Protein AF-A0A947X395-F1 (afdb_monomer_lite)

Secondary structure (DSSP, 8-state):
-PPP------------------------------------PPPP--------------------------EEE---SS--SS-TTSPPPTT-EEE-TTS-EEEGGGGGS-EESTTSS-HHHHHHHHHHHTSTTGGGSPPGGG-EEEEE-SSEEEEEEE-TTS--EEEEEEEEETTEEEEEEEEEES--EEEEPPPTT-EEEEEEE-TTS---TT-SEEEEEEEE-S--TT---GGGBPPPEEEE-SSEEEEEEEEPPPSSS----S----EEEEEE-SS--TTPEEEETTEEEEEGGGG--

Structure (mmCIF, N/CA/C/O backbone):
data_AF-A0A947X395-F1
#
_entry.id   AF-A0A947X395-F1
#
loop_
_atom_site.group_PDB
_atom_site.id
_atom_site.type_symbol
_atom_site.label_atom_id
_atom_site.label_alt_id
_atom_site.label_comp_id
_atom_site.label_asym_id
_atom_site.label_entity_id
_atom_site.label_seq_id
_atom_site.pdbx_PDB_ins_code
_atom_site.Cartn_x
_atom_site.Cartn_y
_atom_site.Cartn_z
_atom_site.occupancy
_atom_site.B_iso_or_equiv
_atom_site.auth_seq_id
_atom_site.auth_comp_id
_atom_site.auth_asym_id
_atom_site.auth_atom_id
_atom_site.pdbx_PDB_model_num
ATOM 1 N N . MET A 1 1 ? -33.069 4.540 11.898 1.00 32.72 1 MET A N 1
ATOM 2 C CA . MET A 1 1 ? -32.781 3.483 12.894 1.00 32.72 1 MET A CA 1
ATOM 3 C C . MET A 1 1 ? -31.476 2.812 12.475 1.00 32.72 1 MET A C 1
ATOM 5 O O . MET A 1 1 ? -31.494 2.037 11.531 1.00 32.72 1 MET A O 1
ATOM 9 N N . LYS A 1 2 ? -30.339 3.211 13.068 1.00 31.03 2 LYS A N 1
ATOM 10 C CA . LYS A 1 2 ? -29.001 2.680 12.745 1.00 31.03 2 LYS A CA 1
ATOM 11 C C . LYS A 1 2 ? -28.873 1.274 13.351 1.00 31.03 2 LYS A C 1
ATOM 13 O O . LYS A 1 2 ? -29.020 1.134 14.564 1.00 31.03 2 LYS A O 1
ATOM 18 N N . ARG A 1 3 ? -28.656 0.244 12.528 1.00 27.94 3 ARG A N 1
ATOM 19 C CA . ARG A 1 3 ? -28.312 -1.103 13.008 1.00 27.94 3 ARG A CA 1
ATOM 20 C C . ARG A 1 3 ? -26.840 -1.081 13.422 1.00 27.94 3 ARG A C 1
ATOM 22 O O . ARG A 1 3 ? -25.987 -0.791 12.595 1.00 27.94 3 ARG A O 1
ATOM 29 N N . ARG A 1 4 ? -26.569 -1.320 14.706 1.00 31.45 4 ARG A N 1
ATOM 30 C CA . ARG A 1 4 ? -25.224 -1.587 15.226 1.00 31.45 4 ARG A CA 1
ATOM 31 C C . ARG A 1 4 ? -24.973 -3.082 15.064 1.00 31.45 4 ARG A C 1
ATOM 33 O O . ARG A 1 4 ? -25.780 -3.872 15.548 1.00 31.45 4 ARG A O 1
ATOM 40 N N . VAL A 1 5 ? -23.903 -3.456 14.375 1.00 36.28 5 VAL A N 1
ATOM 41 C CA . VAL A 1 5 ? -23.400 -4.831 14.397 1.00 36.28 5 VAL A CA 1
ATOM 42 C C . VAL A 1 5 ? -22.538 -4.943 15.652 1.00 36.28 5 VAL A C 1
ATOM 44 O O . VAL A 1 5 ? -21.557 -4.223 15.793 1.00 36.28 5 VAL A O 1
ATOM 47 N N . VAL A 1 6 ? -22.967 -5.773 16.601 1.00 31.83 6 VAL A N 1
ATOM 48 C CA . VAL A 1 6 ? -22.196 -6.150 17.793 1.00 31.83 6 VAL A CA 1
ATOM 49 C C . VAL A 1 6 ? -21.903 -7.635 17.628 1.00 31.83 6 VAL A C 1
ATOM 51 O O . VAL A 1 6 ? -22.840 -8.432 17.571 1.00 31.83 6 VAL A O 1
ATOM 54 N N . ILE A 1 7 ? -20.632 -8.001 17.478 1.00 36.59 7 ILE A N 1
ATOM 55 C CA . ILE A 1 7 ? -20.211 -9.395 17.302 1.00 36.59 7 ILE A CA 1
ATOM 56 C C . ILE A 1 7 ? -19.815 -9.939 18.676 1.00 36.59 7 ILE A C 1
ATOM 58 O O . ILE A 1 7 ? -18.810 -9.524 19.237 1.00 36.59 7 ILE A O 1
ATOM 62 N N . VAL A 1 8 ? -20.610 -10.869 19.213 1.00 28.97 8 VAL A N 1
ATOM 63 C CA . VAL A 1 8 ? -20.306 -11.633 20.435 1.00 28.97 8 VAL A CA 1
ATOM 64 C C . VAL A 1 8 ? -20.073 -13.088 20.034 1.00 28.97 8 VAL A C 1
ATOM 66 O O . VAL A 1 8 ? -20.974 -13.735 19.498 1.00 28.97 8 VAL A O 1
ATOM 69 N N . ALA A 1 9 ? -18.871 -13.609 20.283 1.00 27.92 9 ALA A N 1
ATOM 70 C CA . ALA A 1 9 ? -18.511 -14.987 19.964 1.00 27.92 9 ALA A CA 1
ATOM 71 C C . ALA A 1 9 ? -19.075 -15.965 21.012 1.00 27.92 9 ALA A C 1
ATOM 73 O O . ALA A 1 9 ? -18.687 -15.941 22.179 1.00 27.92 9 ALA A O 1
ATOM 74 N N . VAL A 1 10 ? -19.972 -16.860 20.591 1.00 31.14 10 VAL A N 1
ATOM 75 C CA . VAL A 1 10 ? -20.410 -18.029 21.370 1.00 31.14 10 VAL A CA 1
ATOM 76 C C . VAL A 1 10 ? -20.213 -19.267 20.504 1.00 31.14 10 VAL A C 1
ATOM 78 O O . VAL A 1 10 ? -20.780 -19.371 19.419 1.00 31.14 10 VAL A O 1
ATOM 81 N N . GLY A 1 11 ? -19.382 -20.195 20.978 1.00 28.08 11 GLY A N 1
ATOM 82 C CA . GLY A 1 11 ? -19.062 -21.429 20.268 1.00 28.08 11 GLY A CA 1
ATOM 83 C C . GLY A 1 11 ? -20.213 -22.436 20.286 1.00 28.08 11 GLY A C 1
ATOM 84 O O . GLY A 1 11 ? -20.731 -22.777 21.349 1.00 28.08 11 GLY A O 1
ATOM 85 N N . LEU A 1 12 ? -20.565 -22.962 19.111 1.00 26.84 12 LEU A N 1
ATOM 86 C CA . LEU A 1 12 ? -21.324 -24.203 18.972 1.00 26.84 12 LEU A CA 1
ATOM 87 C C . LEU A 1 12 ? -20.916 -24.928 17.682 1.00 26.84 12 LEU A C 1
ATOM 89 O O . LEU A 1 12 ? -20.854 -24.331 16.610 1.00 26.84 12 LEU A O 1
ATOM 93 N N . THR A 1 13 ? -20.602 -26.216 17.809 1.00 28.80 13 THR A N 1
ATOM 94 C CA . THR A 1 13 ? -20.068 -27.072 16.741 1.00 28.80 13 THR A CA 1
ATOM 95 C C . THR A 1 13 ? -21.175 -27.719 15.895 1.00 28.80 13 THR A C 1
ATOM 97 O O . THR A 1 13 ? -22.273 -27.989 16.379 1.00 28.80 13 THR A O 1
ATOM 100 N N . LEU A 1 14 ? -20.827 -27.960 14.626 1.00 30.45 14 LEU A N 1
ATOM 101 C CA . LEU A 1 14 ? -21.626 -28.391 13.474 1.00 30.45 14 LEU A CA 1
ATOM 102 C C . LEU A 1 14 ? -22.466 -29.673 13.625 1.00 30.45 14 LEU A C 1
ATOM 104 O O . LEU A 1 14 ? -22.023 -30.658 14.210 1.00 30.45 14 LEU A O 1
ATOM 108 N N . VAL A 1 15 ? -23.553 -29.728 12.838 1.00 28.59 15 VAL A N 1
ATOM 109 C CA . VAL A 1 15 ? -23.925 -30.929 12.065 1.00 28.59 15 VAL A CA 1
ATOM 110 C C . VAL A 1 15 ? -24.202 -30.527 10.612 1.00 28.59 15 VAL A C 1
ATOM 112 O O . VAL A 1 15 ? -25.022 -29.652 10.344 1.00 28.59 15 VAL A O 1
ATOM 115 N N . ALA A 1 16 ? -23.492 -31.174 9.686 1.00 34.56 16 ALA A N 1
ATOM 116 C CA . ALA A 1 16 ? -23.653 -31.051 8.243 1.00 34.56 16 ALA A CA 1
ATOM 117 C C . ALA A 1 16 ? -24.922 -31.772 7.752 1.00 34.56 16 ALA A C 1
ATOM 119 O O . ALA A 1 16 ? -25.213 -32.889 8.178 1.00 34.56 16 ALA A O 1
ATOM 120 N N . GLY A 1 17 ? -25.636 -31.156 6.809 1.00 27.86 17 GLY A N 1
ATOM 121 C CA . GLY A 1 17 ? -26.731 -31.766 6.060 1.00 27.86 17 GLY A CA 1
ATOM 122 C C . GLY A 1 17 ? -26.601 -31.393 4.589 1.00 27.86 17 GLY A C 1
ATOM 123 O O . GLY A 1 17 ? -26.609 -30.216 4.243 1.00 27.86 17 GLY A O 1
ATOM 124 N N . ALA A 1 18 ? -26.414 -32.403 3.745 1.00 33.84 18 ALA A N 1
ATOM 125 C CA . ALA A 1 18 ? -26.213 -32.264 2.314 1.00 33.84 18 ALA A CA 1
ATOM 126 C C . ALA A 1 18 ? -27.534 -32.295 1.523 1.00 33.84 18 ALA A C 1
ATOM 128 O O . ALA A 1 18 ? -28.487 -32.963 1.918 1.00 33.84 18 ALA A O 1
ATOM 129 N N . CYS A 1 19 ? -27.452 -31.666 0.344 1.00 32.06 19 CYS A N 1
ATOM 130 C CA . CYS A 1 19 ? -28.166 -31.926 -0.913 1.00 32.06 19 CYS A CA 1
ATOM 131 C C . CYS A 1 19 ? -29.611 -31.423 -1.111 1.00 32.06 19 CYS A C 1
ATOM 133 O O . CYS A 1 19 ? -30.544 -31.887 -0.468 1.00 32.06 19 CYS A O 1
ATOM 135 N N . GLY A 1 20 ? -29.779 -30.663 -2.204 1.00 35.06 20 GLY A N 1
ATOM 136 C CA . GLY A 1 20 ? -30.776 -30.987 -3.233 1.00 35.06 20 GLY A CA 1
ATOM 137 C C . GLY A 1 20 ? -31.982 -30.054 -3.362 1.00 35.06 20 GLY A C 1
ATOM 138 O O . GLY A 1 20 ? -32.726 -29.846 -2.411 1.00 35.06 20 GLY A O 1
ATOM 139 N N . GLU A 1 21 ? -32.173 -29.552 -4.585 1.00 41.06 21 GLU A N 1
ATOM 140 C CA . GLU A 1 21 ? -33.354 -28.861 -5.131 1.00 41.06 21 GLU A CA 1
ATOM 141 C C . GLU A 1 21 ? -34.713 -29.529 -4.819 1.00 41.06 21 GLU A C 1
ATOM 143 O O . GLU A 1 21 ? -34.799 -30.749 -4.659 1.00 41.06 21 GLU A O 1
ATOM 148 N N . PRO A 1 22 ? -35.811 -28.751 -4.885 1.00 47.34 22 PRO A N 1
ATOM 149 C CA . PRO A 1 22 ? -37.064 -29.239 -5.474 1.00 47.34 22 PRO A CA 1
ATOM 150 C C . PRO A 1 22 ? -37.619 -28.224 -6.513 1.00 47.34 22 PRO A C 1
ATOM 152 O O . PRO A 1 22 ? -37.279 -27.047 -6.477 1.00 47.34 22 PRO A O 1
ATOM 155 N N . ALA A 1 23 ? -38.485 -28.572 -7.468 1.00 37.81 23 ALA A N 1
ATOM 156 C CA . ALA A 1 23 ? -39.611 -29.489 -7.362 1.00 37.81 23 ALA A CA 1
ATOM 157 C C . ALA A 1 23 ? -40.167 -29.917 -8.736 1.00 37.81 23 ALA A C 1
ATOM 159 O O . ALA A 1 23 ? -40.166 -29.129 -9.675 1.00 37.81 23 ALA A O 1
ATOM 160 N N . ASP A 1 24 ? -40.763 -31.113 -8.772 1.00 33.78 24 ASP A N 1
ATOM 161 C CA . ASP A 1 24 ? -42.146 -31.314 -9.229 1.00 33.78 24 ASP A CA 1
ATOM 162 C C . ASP A 1 24 ? -42.670 -32.679 -8.742 1.00 33.78 24 ASP A C 1
ATOM 164 O O . ASP A 1 24 ? -41.969 -33.686 -8.833 1.00 33.78 24 ASP A O 1
ATOM 168 N N . GLY A 1 25 ? -43.921 -32.733 -8.262 1.00 33.50 25 GLY A N 1
ATOM 169 C CA . GLY A 1 25 ? -44.687 -33.990 -8.223 1.00 33.50 25 GLY A CA 1
ATOM 170 C C . GLY A 1 25 ? -45.410 -34.344 -6.920 1.00 33.50 25 GLY A C 1
ATOM 171 O O . GLY A 1 25 ? -44.811 -34.747 -5.932 1.00 33.50 25 GLY A O 1
ATOM 172 N N . ALA A 1 26 ? -46.737 -34.255 -6.987 1.00 42.59 26 ALA A N 1
ATOM 173 C CA . ALA A 1 26 ? -47.765 -34.594 -6.004 1.00 42.59 26 ALA A CA 1
ATOM 174 C C . ALA A 1 26 ? -47.689 -35.984 -5.327 1.00 42.59 26 ALA A C 1
ATOM 176 O O . ALA A 1 26 ? -47.281 -36.969 -5.936 1.00 42.59 26 ALA A O 1
ATOM 177 N N . GLY A 1 27 ? -48.286 -36.092 -4.128 1.00 35.31 27 GLY A N 1
ATOM 178 C CA . GLY A 1 27 ? -48.763 -37.377 -3.599 1.00 35.31 27 GLY A CA 1
ATOM 179 C C . GLY A 1 27 ? -49.104 -37.398 -2.105 1.00 35.31 27 GLY A C 1
ATOM 180 O O . GLY A 1 27 ? -48.218 -37.392 -1.262 1.00 35.31 27 GLY A O 1
ATOM 181 N N . SER A 1 28 ? -50.399 -37.463 -1.786 1.00 43.12 28 SER A N 1
ATOM 182 C CA . SER A 1 28 ? -50.976 -37.693 -0.450 1.00 43.12 28 SER A CA 1
ATOM 183 C C . SER A 1 28 ? -50.460 -38.956 0.260 1.00 43.12 28 SER A C 1
ATOM 185 O O . SER A 1 28 ? -50.345 -39.991 -0.387 1.00 43.12 28 SER A O 1
ATOM 187 N N . ALA A 1 29 ? -50.336 -38.920 1.600 1.00 36.31 29 ALA A N 1
ATOM 188 C CA . ALA A 1 29 ? -51.195 -39.668 2.549 1.00 36.31 29 ALA A CA 1
ATOM 189 C C . ALA A 1 29 ? -50.586 -39.842 3.972 1.00 36.31 29 ALA A C 1
ATOM 191 O O . ALA A 1 29 ? -49.492 -40.359 4.142 1.00 36.31 29 ALA A O 1
ATOM 192 N N . THR A 1 30 ? -51.395 -39.474 4.978 1.00 38.84 30 THR A N 1
ATOM 193 C CA . THR A 1 30 ? -51.639 -40.098 6.308 1.00 38.84 30 THR A CA 1
ATOM 194 C C . THR A 1 30 ? -50.539 -40.438 7.344 1.00 38.84 30 THR A C 1
ATOM 196 O O . THR A 1 30 ? -49.741 -41.344 7.160 1.00 38.84 30 THR A O 1
ATOM 199 N N . VAL A 1 31 ? -50.791 -39.885 8.549 1.00 36.59 31 VAL A N 1
ATOM 200 C CA . VAL A 1 31 ? -50.809 -40.498 9.909 1.00 36.59 31 VAL A CA 1
ATOM 201 C C . VAL A 1 31 ? -49.512 -40.561 10.751 1.00 36.59 31 VAL A C 1
ATOM 203 O O . VAL A 1 31 ? -48.610 -41.347 10.511 1.00 36.59 31 VAL A O 1
ATOM 206 N N . SER A 1 32 ? -49.559 -39.757 11.827 1.00 42.66 32 SER A N 1
ATOM 207 C CA . SER A 1 32 ? -49.154 -39.942 13.239 1.00 42.66 32 SER A CA 1
ATOM 208 C C . SER A 1 32 ? -47.943 -40.803 13.630 1.00 42.66 32 SER A C 1
ATOM 210 O O . SER A 1 32 ? -47.948 -42.013 13.441 1.00 42.66 32 SER A O 1
ATOM 212 N N . THR A 1 33 ? -47.049 -40.241 14.455 1.00 37.06 33 THR A N 1
ATOM 213 C CA . THR A 1 33 ? -46.934 -40.567 15.901 1.00 37.06 33 THR A CA 1
ATOM 214 C C . THR A 1 33 ? -45.907 -39.684 16.626 1.00 37.06 33 THR A C 1
ATOM 216 O O . THR A 1 33 ? -44.889 -39.275 16.082 1.00 37.06 33 THR A O 1
ATOM 219 N N . THR A 1 34 ? -46.241 -39.369 17.874 1.00 47.41 34 THR A N 1
ATOM 220 C CA . THR A 1 34 ? -45.504 -38.614 18.894 1.00 47.41 34 THR A CA 1
ATOM 221 C C . THR A 1 34 ? -44.291 -39.390 19.419 1.00 47.41 34 THR A C 1
ATOM 223 O O . THR A 1 34 ? -44.410 -40.582 19.684 1.00 47.41 34 THR A O 1
ATOM 226 N N . SER A 1 35 ? -43.177 -38.710 19.713 1.00 46.12 35 SER A N 1
ATOM 227 C CA . SER A 1 35 ? -42.245 -39.142 20.765 1.00 46.12 35 SER A CA 1
ATOM 228 C C . SER A 1 35 ? -41.404 -37.966 21.267 1.00 46.12 35 SER A C 1
ATOM 230 O O . SER A 1 35 ? -40.686 -37.317 20.512 1.00 46.12 35 SER A O 1
ATOM 232 N N . THR A 1 36 ? -41.539 -37.701 22.562 1.00 49.53 36 THR A N 1
ATOM 233 C CA . THR A 1 36 ? -40.828 -36.703 23.362 1.00 49.53 36 THR A CA 1
ATOM 234 C C . THR A 1 36 ? -39.856 -37.461 24.256 1.00 49.53 36 THR A C 1
ATOM 236 O O . THR A 1 36 ? -40.319 -38.390 24.920 1.00 49.53 36 THR A O 1
ATOM 239 N N . SER A 1 37 ? -38.574 -37.076 24.340 1.00 40.53 37 SER A N 1
ATOM 240 C CA . SER A 1 37 ? -37.686 -37.355 25.496 1.00 40.53 37 SER A CA 1
ATOM 241 C C . SER A 1 37 ? -36.257 -36.795 25.324 1.00 40.53 37 SER A C 1
ATOM 243 O O . SER A 1 37 ? -35.894 -36.441 24.205 1.00 40.53 37 SER A O 1
ATOM 245 N N . PRO A 1 38 ? -35.477 -36.625 26.417 1.00 56.94 38 PRO A N 1
ATOM 246 C CA . PRO A 1 38 ? -34.829 -35.344 26.714 1.00 56.94 38 PRO A CA 1
ATOM 247 C C . PRO A 1 38 ? -33.294 -35.388 26.903 1.00 56.94 38 PRO A C 1
ATOM 249 O O . PRO A 1 38 ? -32.700 -36.449 27.022 1.00 56.94 38 PRO A O 1
ATOM 252 N N . VAL A 1 39 ? -32.716 -34.178 26.989 1.00 46.22 39 VAL A N 1
ATOM 253 C CA . VAL A 1 39 ? -31.617 -33.697 27.868 1.00 46.22 39 VAL A CA 1
ATOM 254 C C . VAL A 1 39 ? -30.373 -34.579 28.073 1.00 46.22 39 VAL A C 1
ATOM 256 O O . VAL A 1 39 ? -30.437 -35.622 28.713 1.00 46.22 39 VAL A O 1
ATOM 259 N N . ALA A 1 40 ? -29.200 -34.006 27.775 1.00 37.84 40 ALA A N 1
ATOM 260 C CA . ALA A 1 40 ? -28.024 -34.110 28.647 1.00 37.84 40 ALA A CA 1
ATOM 261 C C . ALA A 1 40 ? -27.096 -32.894 28.458 1.00 37.84 40 ALA A C 1
ATOM 263 O O . ALA A 1 40 ? -26.676 -32.589 27.346 1.00 37.84 40 ALA A O 1
ATOM 264 N N . ALA A 1 41 ? -26.796 -32.199 29.556 1.00 49.53 41 ALA A N 1
ATOM 265 C CA . ALA A 1 41 ? -25.787 -31.145 29.635 1.00 49.53 41 ALA A CA 1
ATOM 266 C C . ALA A 1 41 ? -24.408 -31.760 29.933 1.00 49.53 41 ALA A C 1
ATOM 268 O O . ALA A 1 41 ? -24.350 -32.687 30.746 1.00 49.53 41 ALA A O 1
ATOM 269 N N . PRO A 1 42 ? -23.296 -31.250 29.374 1.00 52.72 42 PRO A N 1
ATOM 270 C CA . PRO A 1 42 ? -21.979 -31.622 29.855 1.00 52.72 42 PRO A CA 1
ATOM 271 C C . PRO A 1 42 ? -21.552 -30.730 31.028 1.00 52.72 42 PRO A C 1
ATOM 273 O O . PRO A 1 42 ? -21.609 -29.502 30.994 1.00 52.72 42 PRO A O 1
ATOM 276 N N . THR A 1 43 ? -21.138 -31.413 32.087 1.00 43.97 43 THR A N 1
ATOM 277 C CA . THR A 1 43 ? -20.571 -30.929 33.343 1.00 43.97 43 THR A CA 1
ATOM 278 C C . THR A 1 43 ? -19.162 -30.360 33.173 1.00 43.97 43 THR A C 1
ATOM 280 O O . THR A 1 43 ? -18.277 -31.035 32.649 1.00 43.97 43 THR A O 1
ATOM 283 N N . SER A 1 44 ? -18.938 -29.160 33.712 1.00 45.16 44 SER A N 1
ATOM 284 C CA . SER A 1 44 ? -17.614 -28.575 33.949 1.00 45.16 44 SER A CA 1
ATOM 285 C C . SER A 1 44 ? -16.793 -29.402 34.939 1.00 45.16 44 SER A C 1
ATOM 287 O O . SER A 1 44 ? -17.300 -29.820 35.978 1.00 45.16 44 SER A O 1
ATOM 289 N N . SER A 1 45 ? -15.502 -29.570 34.651 1.00 51.34 45 SER A N 1
ATOM 290 C CA . SER A 1 45 ? -14.502 -30.090 35.590 1.00 51.34 45 SER A CA 1
ATOM 291 C C . SER A 1 45 ? -13.385 -29.060 35.740 1.00 51.34 45 SER A C 1
ATOM 293 O O . SER A 1 45 ? -12.627 -28.822 34.806 1.00 51.34 45 SER A O 1
ATOM 295 N N . VAL A 1 46 ? -13.311 -28.436 36.915 1.00 44.66 46 VAL A N 1
ATOM 296 C CA . VAL A 1 46 ? -12.205 -27.575 37.351 1.00 44.66 46 VAL A CA 1
ATOM 297 C C . VAL A 1 46 ? -11.191 -28.463 38.065 1.00 44.66 46 VAL A C 1
ATOM 299 O O . VAL A 1 46 ? -11.545 -29.132 39.034 1.00 44.66 46 VAL A O 1
ATOM 302 N N . ALA A 1 47 ? -9.940 -28.462 37.608 1.00 43.12 47 ALA A N 1
ATOM 303 C CA . ALA A 1 47 ? -8.823 -29.043 38.342 1.00 43.12 47 ALA A CA 1
ATOM 304 C C . ALA A 1 47 ? -7.971 -27.911 38.925 1.00 43.12 47 ALA A C 1
ATOM 306 O O . ALA A 1 47 ? -7.275 -27.193 38.211 1.00 43.12 47 ALA A O 1
ATOM 307 N N . THR A 1 48 ? -8.071 -27.743 40.241 1.00 44.19 48 THR A N 1
ATOM 308 C CA . THR A 1 48 ? -7.179 -26.919 41.054 1.00 44.19 48 THR A CA 1
ATOM 309 C C . THR A 1 48 ? -5.962 -27.759 41.419 1.00 44.19 48 THR A C 1
ATOM 311 O O . THR A 1 48 ? -6.111 -28.775 42.096 1.00 44.19 48 THR A O 1
ATOM 314 N N . THR A 1 49 ? -4.765 -27.318 41.035 1.00 42.84 49 THR A N 1
ATOM 315 C CA . THR A 1 49 ? -3.522 -27.880 41.574 1.00 42.84 49 THR A CA 1
ATOM 316 C C . THR A 1 49 ? -2.693 -26.758 42.172 1.00 42.84 49 THR A C 1
ATOM 318 O O . THR A 1 49 ? -2.081 -25.957 41.472 1.00 42.84 49 THR A O 1
ATOM 321 N N . THR A 1 50 ? -2.707 -26.706 43.498 1.00 46.66 50 THR A N 1
ATOM 322 C CA . THR A 1 50 ? -1.805 -25.906 44.320 1.00 46.66 50 THR A CA 1
ATOM 323 C C . THR A 1 50 ? -0.477 -26.649 44.431 1.00 46.66 50 THR A C 1
ATOM 325 O O . THR A 1 50 ? -0.467 -27.807 44.843 1.00 46.66 50 THR A O 1
ATOM 328 N N . SER A 1 51 ? 0.646 -25.992 44.144 1.00 44.16 51 SER A N 1
ATOM 329 C CA . SER A 1 51 ? 1.930 -26.396 44.719 1.00 44.16 51 SER A CA 1
ATOM 330 C C . SER A 1 51 ? 2.814 -25.180 44.950 1.00 44.16 51 SER A C 1
ATOM 332 O O . SER A 1 51 ? 3.222 -24.496 44.017 1.00 44.16 51 SER A O 1
ATOM 334 N N . LEU A 1 52 ? 3.086 -24.942 46.231 1.00 49.03 52 LEU A N 1
ATOM 335 C CA . LEU A 1 52 ? 4.128 -24.067 46.748 1.00 49.03 52 LEU A CA 1
ATOM 336 C C . LEU A 1 52 ? 5.484 -24.757 46.581 1.00 49.03 52 LEU A C 1
ATOM 338 O O . LEU A 1 52 ? 5.641 -25.908 46.990 1.00 49.03 52 LEU A O 1
ATOM 342 N N . VAL A 1 53 ? 6.470 -24.035 46.059 1.00 51.00 53 VAL A N 1
ATOM 343 C CA . VAL A 1 53 ? 7.881 -24.302 46.346 1.00 51.00 53 VAL A CA 1
ATOM 344 C C . VAL A 1 53 ? 8.603 -22.972 46.486 1.00 51.00 53 VAL A C 1
ATOM 346 O O . VAL A 1 53 ? 8.599 -22.138 45.586 1.00 51.00 53 VAL A O 1
ATOM 349 N N . ASP A 1 54 ? 9.160 -22.805 47.676 1.00 48.78 54 ASP A N 1
ATOM 350 C CA . ASP A 1 54 ? 10.008 -21.713 48.121 1.00 48.78 54 ASP A CA 1
ATOM 351 C C . ASP A 1 54 ? 11.376 -21.850 47.433 1.00 48.78 54 ASP A C 1
ATOM 353 O O . ASP A 1 54 ? 12.023 -22.896 47.537 1.00 48.78 54 ASP A O 1
ATOM 357 N N . ALA A 1 55 ? 11.811 -20.822 46.707 1.00 47.38 55 ALA A N 1
ATOM 358 C CA . ALA A 1 55 ? 13.156 -20.748 46.148 1.00 47.38 55 ALA A CA 1
ATOM 359 C C . ALA A 1 55 ? 13.658 -19.304 46.225 1.00 47.38 55 ALA A C 1
ATOM 361 O O . ALA A 1 55 ? 13.307 -18.438 45.425 1.00 47.38 55 ALA A O 1
ATOM 362 N N . THR A 1 56 ? 14.503 -19.056 47.219 1.00 55.19 56 THR A N 1
ATOM 363 C CA . THR A 1 56 ? 15.325 -17.858 47.345 1.00 55.19 56 THR A CA 1
ATOM 364 C C . THR A 1 56 ? 16.386 -17.854 46.245 1.00 55.19 56 THR A C 1
ATOM 366 O O . THR A 1 56 ? 17.365 -18.596 46.302 1.00 55.19 56 THR A O 1
ATOM 369 N N . LEU A 1 57 ? 16.202 -17.001 45.234 1.00 48.16 57 LEU A N 1
ATOM 370 C CA . LEU A 1 57 ? 17.198 -16.743 44.196 1.00 48.16 57 LEU A CA 1
ATOM 371 C C . LEU A 1 57 ? 17.575 -15.261 44.154 1.00 48.16 57 LEU A C 1
ATOM 373 O O . LEU A 1 57 ? 16.736 -14.368 44.062 1.00 48.16 57 LEU A O 1
ATOM 377 N N . SER A 1 58 ? 18.886 -15.048 44.234 1.00 47.06 58 SER A N 1
ATOM 378 C CA . SER A 1 58 ? 19.599 -13.791 44.039 1.00 47.06 58 SER A CA 1
ATOM 379 C C . SER A 1 58 ? 19.229 -13.149 42.697 1.00 47.06 58 SER A C 1
ATOM 381 O O . SER A 1 58 ? 19.383 -13.763 41.644 1.00 47.06 58 SER A O 1
ATOM 383 N N . SER A 1 59 ? 18.781 -11.896 42.737 1.00 43.06 59 SER A N 1
ATOM 384 C CA . SER A 1 59 ? 18.375 -11.110 41.573 1.00 43.06 59 SER A CA 1
ATOM 385 C C . SER A 1 59 ? 19.586 -10.610 40.776 1.00 43.06 59 SER A C 1
ATOM 387 O O . SER A 1 59 ? 20.159 -9.564 41.086 1.00 43.06 59 SER A O 1
ATOM 389 N N . VAL A 1 60 ? 19.960 -11.335 39.725 1.00 50.12 60 VAL A N 1
ATOM 390 C CA . VAL A 1 60 ? 20.620 -10.731 38.562 1.00 50.12 60 VAL A CA 1
ATOM 391 C C . VAL A 1 60 ? 19.489 -10.312 37.630 1.00 50.12 60 VAL A C 1
ATOM 393 O O . VAL A 1 60 ? 18.775 -11.164 37.108 1.00 50.12 60 VAL A O 1
ATOM 396 N N . ALA A 1 61 ? 19.269 -9.004 37.486 1.00 47.62 61 ALA A N 1
ATOM 397 C CA . ALA A 1 61 ? 18.286 -8.451 36.561 1.00 47.62 61 ALA A CA 1
ATOM 398 C C . ALA A 1 61 ? 18.790 -8.638 35.123 1.00 47.62 61 ALA A C 1
ATOM 400 O O . ALA A 1 61 ? 19.348 -7.734 34.509 1.00 47.62 61 ALA A O 1
ATOM 401 N N . THR A 1 62 ? 18.651 -9.853 34.604 1.00 43.88 62 THR A N 1
ATOM 402 C CA . THR A 1 62 ? 18.693 -10.099 33.170 1.00 43.88 62 THR A CA 1
ATOM 403 C C . THR A 1 62 ? 17.338 -9.664 32.634 1.00 43.88 62 THR A C 1
ATOM 405 O O . THR A 1 62 ? 16.342 -10.357 32.832 1.00 43.88 62 THR A O 1
ATOM 408 N N . THR A 1 63 ? 17.288 -8.484 32.019 1.00 41.50 63 THR A N 1
ATOM 409 C CA . THR A 1 63 ? 16.133 -8.016 31.251 1.00 41.50 63 THR A CA 1
ATOM 410 C C . THR A 1 63 ? 15.943 -8.987 30.090 1.00 41.50 63 THR A C 1
ATOM 412 O O . THR A 1 63 ? 16.579 -8.862 29.047 1.00 41.50 63 THR A O 1
ATOM 415 N N . LEU A 1 64 ? 15.147 -10.034 30.305 1.00 42.75 64 LEU A N 1
ATOM 416 C CA . LEU A 1 64 ? 14.670 -10.868 29.213 1.00 42.75 64 LEU A CA 1
ATOM 417 C C . LEU A 1 64 ? 13.843 -9.956 28.297 1.00 42.75 64 LEU A C 1
ATOM 419 O O . LEU A 1 64 ? 13.037 -9.180 28.820 1.00 42.75 64 LEU A O 1
ATOM 423 N N . PRO A 1 65 ? 14.038 -9.999 26.968 1.00 45.44 65 PRO A N 1
ATOM 424 C CA . PRO A 1 65 ? 13.152 -9.282 26.068 1.00 45.44 65 PRO A CA 1
ATOM 425 C C . PRO A 1 65 ? 11.730 -9.772 26.339 1.00 45.44 65 PRO A C 1
ATOM 427 O O . PRO A 1 65 ? 11.491 -10.981 26.416 1.00 45.44 65 PRO A O 1
ATOM 430 N N . ALA A 1 66 ? 10.811 -8.833 26.564 1.00 48.03 66 ALA A N 1
ATOM 431 C CA . ALA A 1 66 ? 9.401 -9.150 26.680 1.00 48.03 66 ALA A CA 1
ATOM 432 C C . ALA A 1 66 ? 9.008 -9.905 25.408 1.00 48.03 66 ALA A C 1
ATOM 434 O O . ALA A 1 66 ? 9.122 -9.376 24.305 1.00 48.03 66 ALA A O 1
ATOM 435 N N . VAL A 1 67 ? 8.626 -11.173 25.555 1.00 47.22 67 VAL A N 1
ATOM 436 C CA . VAL A 1 67 ? 8.087 -11.945 24.440 1.00 47.22 67 VAL A CA 1
ATOM 437 C C . VAL A 1 67 ? 6.779 -11.262 24.069 1.00 47.22 67 VAL A C 1
ATOM 439 O O . VAL A 1 67 ? 5.831 -11.284 24.860 1.00 47.22 67 VAL A O 1
ATOM 442 N N . ALA A 1 68 ? 6.761 -10.592 22.916 1.00 54.38 68 ALA A N 1
ATOM 443 C CA . ALA A 1 68 ? 5.567 -9.954 22.391 1.00 54.38 68 ALA A CA 1
ATOM 444 C C . ALA A 1 68 ? 4.464 -11.015 22.323 1.00 54.38 68 ALA A C 1
ATOM 446 O O . ALA A 1 68 ? 4.577 -12.013 21.613 1.00 54.38 68 ALA A O 1
ATOM 447 N N . THR A 1 69 ? 3.436 -10.855 23.155 1.00 57.88 69 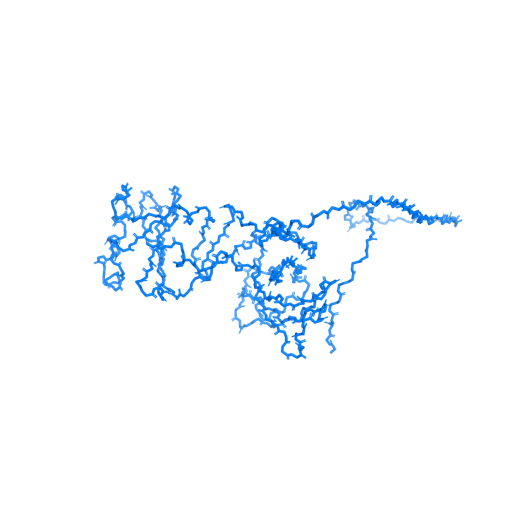THR A N 1
ATOM 448 C CA . THR A 1 69 ? 2.275 -11.739 23.110 1.00 57.88 69 THR A CA 1
ATOM 449 C C . THR A 1 69 ? 1.385 -11.221 22.002 1.00 57.88 69 THR A C 1
ATOM 451 O O . THR A 1 69 ? 0.656 -10.255 22.204 1.00 57.88 69 THR A O 1
ATOM 454 N N . THR A 1 70 ? 1.479 -11.847 20.835 1.00 63.00 70 THR A N 1
ATOM 455 C CA . THR A 1 70 ? 0.589 -11.563 19.718 1.00 63.00 70 THR A CA 1
ATOM 456 C C . THR A 1 70 ? -0.782 -12.152 20.023 1.00 63.00 70 THR A C 1
ATOM 458 O O . THR A 1 70 ? -0.939 -13.372 20.089 1.00 63.00 70 THR A O 1
ATOM 461 N N . VAL A 1 71 ? -1.783 -11.298 20.233 1.00 70.00 71 VAL A N 1
ATOM 462 C CA . VAL A 1 71 ? -3.184 -11.733 20.316 1.00 70.00 71 VAL A CA 1
ATOM 463 C C . VAL A 1 71 ? -3.842 -11.449 18.977 1.00 70.00 71 VAL A C 1
ATOM 465 O O . VAL A 1 71 ? -3.920 -10.292 18.566 1.00 70.00 71 VAL A O 1
ATOM 468 N N . VAL A 1 72 ? -4.314 -12.504 18.310 1.00 70.00 72 VAL A N 1
ATOM 469 C CA . VAL A 1 72 ? -5.122 -12.391 17.093 1.00 70.00 72 VAL A CA 1
ATOM 470 C C . VAL A 1 72 ? -6.595 -12.469 17.481 1.00 70.00 72 VAL A C 1
ATOM 472 O O . VAL A 1 72 ? -7.045 -13.472 18.039 1.00 70.00 72 VAL A O 1
ATOM 475 N N . ILE A 1 73 ? -7.347 -11.404 17.206 1.00 67.81 73 ILE A N 1
ATOM 476 C CA . ILE A 1 73 ? -8.796 -11.346 17.425 1.00 67.81 73 ILE A CA 1
ATOM 477 C C . ILE A 1 73 ? -9.474 -11.315 16.057 1.00 67.81 73 ILE A C 1
ATOM 479 O O . ILE A 1 73 ? -9.239 -10.405 15.265 1.00 67.81 73 ILE A O 1
ATOM 483 N N . GLY A 1 74 ? -10.313 -12.318 15.796 1.00 59.34 74 GLY A N 1
ATOM 484 C CA . GLY A 1 74 ? -11.046 -12.468 14.539 1.00 59.34 74 GLY A CA 1
ATOM 485 C C . GLY A 1 74 ? -10.892 -13.865 13.940 1.00 59.34 74 GLY A C 1
ATOM 486 O O . GLY A 1 74 ? -9.855 -14.505 14.075 1.00 59.34 74 GLY A O 1
ATOM 487 N N . GLY A 1 75 ? -11.953 -14.356 13.299 1.00 53.66 75 GLY A N 1
ATOM 488 C CA . GLY A 1 75 ? -11.949 -15.596 12.513 1.00 53.66 75 GLY A CA 1
ATOM 489 C C . GLY A 1 75 ? -11.816 -15.312 11.019 1.00 53.66 75 GLY A C 1
ATOM 490 O O . GLY A 1 75 ? -12.570 -15.867 10.232 1.00 53.66 75 GLY A O 1
ATOM 491 N N . SER A 1 76 ? -10.974 -14.352 10.639 1.00 56.72 76 SER A N 1
ATOM 492 C CA . SER A 1 76 ? -10.858 -13.894 9.256 1.00 56.72 76 SER A CA 1
ATOM 493 C C . SER A 1 76 ? -10.201 -14.955 8.371 1.00 56.72 76 SER A C 1
ATOM 495 O O . SER A 1 76 ? -9.091 -15.399 8.645 1.00 56.72 76 SER A O 1
ATOM 497 N N . ASP A 1 77 ? -10.868 -15.298 7.268 1.00 62.59 77 ASP A N 1
ATOM 498 C CA . ASP A 1 77 ? -10.388 -16.237 6.241 1.00 62.59 77 ASP A CA 1
ATOM 499 C C . ASP A 1 77 ? -9.292 -15.643 5.322 1.00 62.59 77 ASP A C 1
ATOM 501 O O . ASP A 1 77 ? -8.998 -16.204 4.267 1.00 62.59 77 ASP A O 1
ATOM 505 N N . PHE A 1 78 ? -8.709 -14.487 5.666 1.00 68.62 78 PHE A N 1
ATOM 506 C CA . PHE A 1 78 ? -7.683 -13.812 4.863 1.00 68.62 78 PHE A CA 1
ATOM 507 C C . PHE A 1 78 ? -6.380 -13.613 5.656 1.00 68.62 78 PHE A C 1
ATOM 509 O O . PHE A 1 78 ? -6.386 -13.607 6.885 1.00 68.62 78 PHE A O 1
ATOM 516 N N . VAL A 1 79 ? -5.256 -13.539 4.931 1.00 65.00 79 VAL A N 1
ATOM 517 C CA . VAL A 1 79 ? -3.880 -13.633 5.459 1.00 65.00 79 VAL A CA 1
ATOM 518 C C . VAL A 1 79 ? -3.616 -12.627 6.583 1.00 65.00 79 VAL A C 1
ATOM 520 O O . VAL A 1 79 ? -3.887 -11.440 6.431 1.00 65.00 79 VAL A O 1
ATOM 523 N N . VAL A 1 80 ? -3.027 -13.116 7.680 1.00 66.31 80 VAL A N 1
ATOM 524 C CA . VAL A 1 80 ? -2.629 -12.310 8.840 1.00 66.31 80 VAL A CA 1
ATOM 525 C C . VAL A 1 80 ? -1.305 -11.603 8.559 1.00 66.31 80 VAL A C 1
ATOM 527 O O . VAL A 1 80 ? -0.275 -12.260 8.404 1.00 66.31 80 VAL A O 1
ATOM 530 N N . ILE A 1 81 ? -1.328 -10.269 8.517 1.00 72.38 81 ILE A N 1
ATOM 531 C CA . ILE A 1 81 ? -0.141 -9.432 8.310 1.00 72.38 81 ILE A CA 1
ATOM 532 C C . ILE A 1 81 ? 0.009 -8.447 9.488 1.00 72.38 81 ILE A C 1
ATOM 534 O O . ILE A 1 81 ? -0.956 -7.743 9.795 1.00 72.38 81 ILE A O 1
ATOM 538 N N . PRO A 1 82 ? 1.179 -8.373 10.156 1.00 68.44 82 PRO A N 1
ATOM 539 C CA . PRO A 1 82 ? 2.271 -9.353 10.135 1.00 68.44 82 PRO A CA 1
ATOM 540 C C . PRO A 1 82 ? 1.824 -10.700 10.734 1.00 68.44 82 PRO A C 1
ATOM 542 O O . PRO A 1 82 ? 0.814 -10.773 11.432 1.00 68.44 82 PRO A O 1
ATOM 545 N N . ASN A 1 83 ? 2.565 -11.777 10.466 1.00 70.62 83 ASN A N 1
ATOM 546 C CA . ASN A 1 83 ? 2.239 -13.106 10.992 1.00 70.62 83 ASN A CA 1
ATOM 547 C C . ASN A 1 83 ? 2.342 -13.160 12.532 1.00 70.62 83 ASN A C 1
ATOM 549 O O . ASN A 1 83 ? 2.784 -12.212 13.178 1.00 70.62 83 ASN A O 1
ATOM 553 N N . GLU A 1 84 ? 1.979 -14.290 13.147 1.00 67.56 84 GLU A N 1
ATOM 554 C CA . GLU A 1 84 ? 1.980 -14.443 14.616 1.00 67.56 84 GLU A CA 1
ATOM 555 C C . GLU A 1 84 ? 3.335 -14.127 15.282 1.00 67.56 84 GLU A C 1
ATOM 557 O O . GLU A 1 84 ? 3.378 -13.725 16.445 1.00 67.56 84 GLU A O 1
ATOM 562 N N . SER A 1 85 ? 4.441 -14.274 14.542 1.00 68.25 85 SER A N 1
ATOM 563 C CA . SER A 1 85 ? 5.802 -13.963 15.001 1.00 68.25 85 SER A CA 1
ATOM 564 C C . SER A 1 85 ? 6.200 -12.494 14.799 1.00 68.25 85 SER A C 1
ATOM 566 O O . SER A 1 85 ? 7.354 -12.144 15.034 1.00 68.25 85 SER A O 1
ATOM 568 N N . GLY A 1 86 ? 5.285 -11.641 14.330 1.00 72.38 86 GLY A N 1
ATOM 569 C CA . GLY A 1 86 ? 5.556 -10.248 13.970 1.00 72.38 86 GLY A CA 1
ATOM 570 C C . GLY A 1 86 ? 6.339 -10.080 12.662 1.00 72.38 86 GLY A C 1
ATOM 571 O O . GLY A 1 86 ? 6.716 -8.965 12.319 1.00 72.38 86 GLY A O 1
ATOM 572 N N . GLY A 1 87 ? 6.588 -11.167 11.924 1.00 82.38 87 GLY A N 1
ATOM 573 C CA . GLY A 1 87 ? 7.300 -11.134 10.650 1.00 82.38 87 GLY A CA 1
ATOM 574 C C . GLY A 1 87 ? 6.366 -10.897 9.466 1.00 82.38 87 GLY A C 1
ATOM 575 O O . GLY A 1 87 ? 5.206 -11.313 9.475 1.00 82.38 87 GLY A O 1
ATOM 576 N N . VAL A 1 88 ? 6.891 -10.279 8.412 1.00 87.12 88 VAL A N 1
ATOM 577 C CA . VAL A 1 88 ? 6.206 -10.171 7.120 1.00 87.12 88 VAL A CA 1
ATOM 578 C C . VAL A 1 88 ? 6.702 -11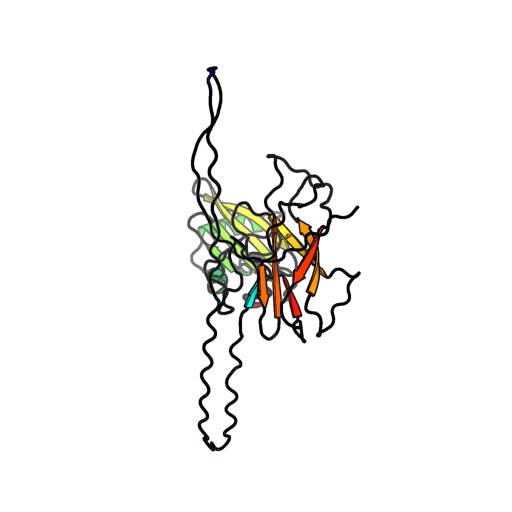.312 6.217 1.00 87.12 88 VAL A C 1
ATOM 580 O O . VAL A 1 88 ? 7.918 -11.470 6.085 1.00 87.12 88 VAL A O 1
ATOM 583 N N . PRO A 1 89 ? 5.817 -12.154 5.647 1.00 89.44 89 PRO A N 1
ATOM 584 C CA . PRO A 1 89 ? 6.236 -13.233 4.753 1.00 89.44 89 PRO A CA 1
ATOM 585 C C . PRO A 1 89 ? 7.009 -12.694 3.536 1.00 89.44 89 PRO A C 1
ATOM 587 O O . PRO A 1 89 ? 6.601 -11.678 2.977 1.00 89.44 89 PRO A O 1
ATOM 590 N N . PRO A 1 90 ? 8.109 -13.340 3.103 1.00 92.25 90 PRO A N 1
ATOM 591 C CA . PRO A 1 90 ? 8.909 -12.863 1.970 1.00 92.25 90 PRO A CA 1
ATOM 592 C C . PRO A 1 90 ? 8.159 -12.928 0.631 1.00 92.25 90 PRO A C 1
ATOM 594 O O . PRO A 1 90 ? 8.491 -12.194 -0.291 1.00 92.25 90 PRO A O 1
ATOM 597 N N . ASP A 1 91 ? 7.162 -13.802 0.534 1.00 92.25 91 ASP A N 1
ATOM 598 C CA . ASP A 1 91 ? 6.261 -13.994 -0.603 1.00 92.25 91 ASP A CA 1
ATOM 599 C C . ASP A 1 91 ? 4.991 -13.136 -0.519 1.00 92.25 91 ASP A C 1
ATOM 601 O O . ASP A 1 91 ? 4.138 -13.219 -1.400 1.00 92.25 91 ASP A O 1
ATOM 605 N N . LEU A 1 92 ? 4.838 -12.316 0.528 1.00 92.00 92 LEU A N 1
ATOM 606 C CA . LEU A 1 92 ? 3.746 -11.357 0.582 1.00 92.00 92 LEU A CA 1
ATOM 607 C C . LEU A 1 92 ? 3.937 -10.325 -0.531 1.00 92.00 92 LEU A C 1
ATOM 609 O O . LEU A 1 92 ? 4.949 -9.628 -0.565 1.00 92.00 92 LEU A O 1
ATOM 613 N N . GLU A 1 93 ? 2.936 -10.194 -1.393 1.00 94.81 93 GLU A N 1
ATOM 614 C CA . GLU A 1 93 ? 2.871 -9.107 -2.364 1.00 94.81 93 GLU A CA 1
ATOM 615 C C . GLU A 1 93 ? 2.626 -7.783 -1.636 1.00 94.81 93 GLU A C 1
ATOM 617 O O . GLU A 1 93 ? 1.673 -7.651 -0.862 1.00 94.81 93 GLU A O 1
ATOM 622 N N . VAL A 1 94 ? 3.483 -6.803 -1.891 1.00 95.62 94 VAL A N 1
ATOM 623 C CA . VAL A 1 94 ? 3.401 -5.442 -1.362 1.00 95.62 94 VAL A CA 1
ATOM 624 C C . VAL A 1 94 ? 3.483 -4.431 -2.499 1.00 95.62 94 VAL A C 1
ATOM 626 O O . VAL A 1 94 ? 3.919 -4.750 -3.602 1.00 95.62 94 VAL A O 1
ATOM 629 N N . GLY A 1 95 ? 3.062 -3.198 -2.252 1.00 94.50 95 GLY A N 1
ATOM 630 C CA . GLY A 1 95 ? 3.238 -2.108 -3.206 1.00 94.50 95 GLY A CA 1
ATOM 631 C C . GLY A 1 95 ? 2.893 -0.755 -2.605 1.00 94.50 95 GLY A C 1
ATOM 632 O O . GLY A 1 95 ? 2.356 -0.669 -1.501 1.00 94.50 95 GLY A O 1
ATOM 633 N N . CYS A 1 96 ? 3.192 0.311 -3.343 1.00 93.31 96 CYS A N 1
ATOM 634 C CA . CYS A 1 96 ? 2.718 1.647 -2.988 1.00 93.31 96 CYS A CA 1
ATOM 635 C C . CYS A 1 96 ? 1.216 1.779 -3.277 1.00 93.31 96 CYS A C 1
ATOM 637 O O . CYS A 1 96 ? 0.707 1.108 -4.183 1.00 93.31 96 CYS A O 1
ATOM 639 N N . PRO A 1 97 ? 0.509 2.717 -2.625 1.00 88.50 97 PRO A N 1
ATOM 640 C CA . PRO A 1 97 ? -0.852 3.074 -3.010 1.00 88.50 97 PRO A CA 1
ATOM 641 C C . PRO A 1 97 ? -0.944 3.424 -4.506 1.00 88.50 97 PRO A C 1
ATOM 643 O O . PRO A 1 97 ? -0.375 4.413 -4.964 1.00 88.50 97 PRO A O 1
ATOM 646 N N . GLY A 1 98 ? -1.655 2.596 -5.277 1.00 85.69 98 GLY A N 1
ATOM 647 C CA . GLY A 1 98 ? -1.812 2.768 -6.727 1.00 85.69 98 GLY A CA 1
ATOM 648 C C . GLY A 1 98 ? -0.558 2.476 -7.561 1.00 85.69 98 GLY A C 1
ATOM 649 O O . GLY A 1 98 ? -0.554 2.797 -8.745 1.00 85.69 98 GLY A O 1
ATOM 650 N N . GLY A 1 99 ? 0.493 1.908 -6.961 1.00 90.88 99 GLY A N 1
ATOM 651 C CA . GLY A 1 99 ? 1.707 1.483 -7.652 1.00 90.88 99 GLY A CA 1
ATOM 652 C C . GLY A 1 99 ? 1.729 0.014 -8.057 1.00 90.88 99 GLY A C 1
ATOM 653 O O . GLY A 1 99 ? 0.766 -0.716 -7.805 1.00 90.88 99 GLY A O 1
ATOM 654 N N . PRO A 1 100 ? 2.824 -0.420 -8.706 1.00 94.44 100 PRO A N 1
ATOM 655 C CA . PRO A 1 100 ? 3.011 -1.821 -9.034 1.00 94.44 100 PRO A CA 1
ATOM 656 C C . PRO A 1 100 ? 3.202 -2.646 -7.754 1.00 94.44 100 PRO A C 1
ATOM 658 O O . PRO A 1 100 ? 3.620 -2.126 -6.715 1.00 94.44 100 PRO A O 1
ATOM 661 N N . THR A 1 101 ? 2.889 -3.936 -7.841 1.00 94.81 101 THR A N 1
ATOM 662 C CA . THR A 1 101 ? 3.054 -4.893 -6.743 1.00 94.81 101 THR A CA 1
ATOM 663 C C . THR A 1 101 ? 4.271 -5.776 -6.970 1.00 94.81 101 THR A C 1
ATOM 665 O O . THR A 1 101 ? 4.582 -6.123 -8.107 1.00 94.81 101 THR A O 1
ATOM 668 N N . PHE A 1 102 ? 4.951 -6.138 -5.892 1.00 96.44 102 PHE A N 1
ATOM 669 C CA . PHE A 1 102 ? 6.125 -7.003 -5.893 1.00 96.44 102 PHE A CA 1
ATOM 670 C C . PHE A 1 102 ? 6.217 -7.756 -4.556 1.00 96.44 102 PHE A C 1
ATOM 672 O O . PHE A 1 102 ? 5.714 -7.268 -3.540 1.00 96.44 102 PHE A O 1
ATOM 679 N N . PRO A 1 103 ? 6.882 -8.920 -4.496 1.00 96.69 103 PRO A N 1
ATOM 680 C CA . PRO A 1 103 ? 7.040 -9.654 -3.247 1.00 96.69 103 PRO A CA 1
ATOM 681 C C . PRO A 1 103 ? 8.006 -8.935 -2.300 1.00 96.69 103 PRO A C 1
ATOM 683 O O . PRO A 1 103 ? 9.002 -8.355 -2.734 1.00 96.69 103 PRO A O 1
ATOM 686 N N . VAL A 1 104 ? 7.787 -9.048 -0.988 1.00 95.56 104 VAL A N 1
ATOM 687 C CA . VAL A 1 104 ? 8.674 -8.485 0.054 1.00 95.56 104 VAL A CA 1
ATOM 688 C C . VAL A 1 104 ? 10.141 -8.870 -0.144 1.00 95.56 104 VAL A C 1
ATOM 690 O O . VAL A 1 104 ? 11.029 -8.056 0.101 1.00 95.56 104 VAL A O 1
ATOM 693 N N . SER A 1 105 ? 10.428 -10.084 -0.623 1.00 96.00 105 SER A N 1
ATOM 694 C CA . SER A 1 105 ? 11.800 -10.521 -0.901 1.00 96.00 105 SER A CA 1
ATOM 695 C C . SER A 1 105 ? 12.536 -9.632 -1.908 1.00 96.00 105 SER A C 1
ATOM 697 O O . SER A 1 105 ? 13.762 -9.535 -1.832 1.00 96.00 105 SER A O 1
ATOM 699 N N . ALA A 1 106 ? 11.812 -8.969 -2.815 1.00 97.06 106 ALA A N 1
ATOM 700 C CA . ALA A 1 106 ? 12.377 -8.093 -3.840 1.00 97.06 106 ALA A CA 1
ATOM 701 C C . ALA A 1 106 ? 13.105 -6.876 -3.239 1.00 97.06 106 ALA A C 1
ATOM 703 O O . ALA A 1 106 ? 14.116 -6.427 -3.774 1.00 97.06 106 ALA A O 1
ATOM 704 N N . LEU A 1 107 ? 12.674 -6.415 -2.058 1.00 96.25 107 LEU A N 1
ATOM 705 C CA . LEU A 1 107 ? 13.300 -5.299 -1.336 1.00 96.25 107 LEU A CA 1
ATOM 706 C C . LEU A 1 107 ? 14.760 -5.575 -0.942 1.00 96.25 107 LEU A C 1
ATOM 708 O O . LEU A 1 107 ? 15.523 -4.649 -0.698 1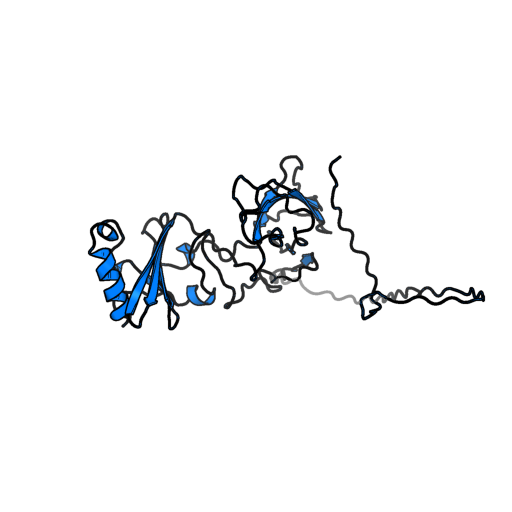.00 96.25 107 LEU A O 1
ATOM 712 N N . SER A 1 108 ? 15.161 -6.848 -0.872 1.00 95.00 108 SER A N 1
ATOM 713 C CA . SER A 1 108 ? 16.531 -7.250 -0.525 1.00 95.00 108 SER A CA 1
ATOM 714 C C . SER A 1 108 ? 17.457 -7.442 -1.732 1.00 95.00 108 SER A C 1
ATOM 716 O O . SER A 1 108 ? 18.640 -7.729 -1.553 1.00 95.00 108 SER A O 1
ATOM 718 N N . SER A 1 109 ? 16.925 -7.304 -2.948 1.00 94.62 109 SER A N 1
ATOM 719 C CA . SER A 1 109 ? 17.625 -7.572 -4.210 1.00 94.62 109 SER A CA 1
ATOM 720 C C . SER A 1 109 ? 17.659 -6.368 -5.151 1.00 94.62 109 SER A C 1
ATOM 722 O O . SER A 1 109 ? 17.884 -6.544 -6.344 1.00 94.62 109 SER A O 1
ATOM 724 N N . ILE A 1 110 ? 17.414 -5.165 -4.629 1.00 96.00 110 ILE A N 1
ATOM 725 C CA . ILE A 1 110 ? 17.409 -3.941 -5.430 1.00 96.00 110 ILE A CA 1
ATOM 726 C C . ILE A 1 110 ? 18.832 -3.651 -5.919 1.00 96.00 110 ILE A C 1
ATOM 728 O O . ILE A 1 110 ? 19.782 -3.643 -5.133 1.00 96.00 110 ILE A O 1
ATOM 732 N N . GLU A 1 111 ? 18.984 -3.420 -7.221 1.00 95.88 111 GLU A N 1
ATOM 733 C CA . GLU A 1 111 ? 20.276 -3.130 -7.847 1.00 95.88 111 GLU A CA 1
ATOM 734 C C . GLU A 1 111 ? 20.148 -2.089 -8.970 1.00 95.88 111 GLU A C 1
ATOM 736 O O . GLU A 1 111 ? 19.074 -1.956 -9.554 1.00 95.88 111 GLU A O 1
ATOM 741 N N . PRO A 1 112 ? 21.212 -1.341 -9.315 1.00 96.56 112 PRO A N 1
ATOM 742 C CA . PRO A 1 112 ? 21.168 -0.383 -10.420 1.00 96.56 112 PRO A CA 1
ATOM 743 C C . PRO A 1 112 ? 20.768 -1.039 -11.745 1.00 96.56 112 PRO A C 1
ATOM 745 O O . PRO A 1 112 ? 21.233 -2.132 -12.055 1.00 96.56 112 PRO A O 1
ATOM 748 N N . LEU A 1 113 ? 19.957 -0.360 -12.562 1.00 95.88 113 LEU A N 1
ATOM 749 C CA . LEU A 1 113 ? 19.609 -0.841 -13.901 1.00 95.88 113 LEU A CA 1
ATOM 750 C C . LEU A 1 113 ? 20.850 -0.889 -14.798 1.00 95.88 113 LEU A C 1
ATOM 752 O O . LEU A 1 113 ? 21.148 -1.924 -15.395 1.00 95.88 113 LEU A O 1
ATOM 756 N N . VAL A 1 114 ? 21.577 0.228 -14.869 1.00 94.81 114 VAL A N 1
ATOM 757 C CA . VAL A 1 114 ? 22.743 0.377 -15.744 1.00 94.81 114 VAL A CA 1
ATOM 758 C C . VAL A 1 114 ? 23.893 -0.499 -15.262 1.00 94.81 114 VAL A C 1
ATOM 760 O O . VAL A 1 114 ? 24.355 -0.387 -14.127 1.00 94.81 114 VAL A O 1
ATOM 763 N N . GLY A 1 115 ? 24.407 -1.333 -16.166 1.00 92.06 115 GLY A N 1
ATOM 764 C CA . GLY A 1 115 ? 25.547 -2.207 -15.880 1.00 92.06 115 GLY A CA 1
ATOM 765 C C . GLY A 1 115 ? 25.158 -3.513 -15.190 1.00 92.06 115 GLY A C 1
ATOM 766 O O . GLY A 1 115 ? 26.039 -4.275 -14.793 1.00 92.06 115 GLY A O 1
ATOM 767 N N . SER A 1 116 ? 23.859 -3.798 -15.100 1.00 92.12 116 SER A N 1
ATOM 768 C CA . SER A 1 116 ? 23.342 -5.043 -14.535 1.00 92.12 116 SER A CA 1
ATOM 769 C C . SER A 1 116 ? 23.286 -6.208 -15.534 1.00 92.12 116 SER A C 1
ATOM 771 O O . SER A 1 116 ? 22.912 -7.321 -15.176 1.00 92.12 116 SER A O 1
ATOM 773 N N . GLY A 1 117 ? 23.694 -5.975 -16.789 1.00 93.75 117 GLY A N 1
ATOM 774 C CA . GLY A 1 117 ? 23.648 -6.978 -17.862 1.00 93.75 117 GLY A CA 1
ATOM 775 C C . GLY A 1 117 ? 22.242 -7.185 -18.430 1.00 93.75 117 GLY A C 1
ATOM 776 O O . GLY A 1 117 ? 21.908 -8.281 -18.878 1.00 93.75 117 GLY A O 1
ATOM 777 N N . ARG A 1 118 ? 21.403 -6.143 -18.360 1.00 94.88 118 ARG A N 1
ATOM 778 C CA . ARG A 1 118 ? 20.010 -6.124 -18.827 1.00 94.88 118 ARG A CA 1
ATOM 779 C C . ARG A 1 118 ? 19.849 -5.231 -20.052 1.00 94.88 118 ARG A C 1
ATOM 781 O O . ARG A 1 118 ? 18.918 -4.432 -20.134 1.00 94.88 118 ARG A O 1
ATOM 788 N N . GLU A 1 119 ? 20.740 -5.367 -21.033 1.00 95.75 119 GLU A N 1
ATOM 789 C CA . GLU A 1 119 ? 20.806 -4.469 -22.192 1.00 95.75 119 GLU A CA 1
ATOM 790 C C . GLU A 1 119 ? 19.469 -4.317 -22.945 1.00 95.75 119 GLU A C 1
ATOM 792 O O . GLU A 1 119 ? 19.163 -3.201 -23.366 1.00 95.75 119 GLU A O 1
ATOM 797 N N . PRO A 1 120 ? 18.624 -5.361 -23.108 1.00 95.69 120 PRO A N 1
ATOM 798 C CA . PRO A 1 120 ? 17.312 -5.192 -23.735 1.00 95.69 120 PRO A CA 1
ATOM 799 C C . PRO A 1 120 ? 16.356 -4.283 -22.946 1.00 95.69 120 PRO A C 1
ATOM 801 O O . PRO A 1 120 ? 15.604 -3.520 -23.551 1.00 95.69 120 PRO A O 1
ATOM 804 N N . ILE A 1 121 ? 16.392 -4.343 -21.613 1.00 96.31 121 ILE A N 1
ATOM 805 C CA . ILE A 1 121 ? 15.553 -3.520 -20.728 1.00 96.31 121 ILE A CA 1
ATOM 806 C C . ILE A 1 121 ? 16.112 -2.095 -20.676 1.00 96.31 121 ILE A C 1
ATOM 808 O O . ILE A 1 121 ? 15.358 -1.137 -20.836 1.00 96.31 121 ILE A O 1
ATOM 812 N N . GLU A 1 122 ? 17.437 -1.951 -20.558 1.00 95.25 122 GLU A N 1
ATOM 813 C CA . GLU A 1 122 ? 18.125 -0.658 -20.668 1.00 95.25 122 GLU A CA 1
ATOM 814 C C . GLU A 1 122 ? 17.769 0.047 -21.986 1.00 95.25 122 GLU A C 1
ATOM 816 O O . GLU A 1 122 ? 17.441 1.232 -21.989 1.00 95.25 122 GLU A O 1
ATOM 821 N N . ALA A 1 123 ? 17.763 -0.682 -23.107 1.00 94.12 123 ALA A N 1
ATOM 822 C CA . ALA A 1 123 ? 17.392 -0.142 -24.411 1.00 94.12 123 ALA A CA 1
ATOM 823 C C . ALA A 1 123 ? 15.915 0.280 -24.483 1.00 94.12 123 ALA A C 1
ATOM 825 O O . ALA A 1 123 ? 15.610 1.325 -25.064 1.00 94.12 123 ALA A O 1
ATOM 826 N N . ALA A 1 124 ? 15.004 -0.498 -23.888 1.00 94.19 124 ALA A N 1
ATOM 827 C CA . ALA A 1 124 ? 13.582 -0.161 -23.832 1.00 94.19 124 ALA A CA 1
ATOM 828 C C . ALA A 1 124 ? 13.346 1.153 -23.069 1.00 94.19 124 ALA A C 1
ATOM 830 O O . ALA A 1 124 ? 12.631 2.034 -23.554 1.00 94.19 124 ALA A O 1
ATOM 831 N N . ILE A 1 125 ? 14.009 1.319 -21.922 1.00 94.50 125 ILE A N 1
ATOM 832 C CA . ILE A 1 125 ? 13.934 2.544 -21.120 1.00 94.50 125 ILE A CA 1
ATOM 833 C C . ILE A 1 125 ? 14.615 3.718 -21.809 1.00 94.50 125 ILE A C 1
ATOM 835 O O . ILE A 1 125 ? 14.024 4.791 -21.909 1.00 94.50 125 ILE A O 1
ATOM 839 N N . ALA A 1 126 ? 15.814 3.528 -22.358 1.00 93.38 126 ALA A N 1
ATOM 840 C CA . ALA A 1 126 ? 16.520 4.576 -23.088 1.00 93.38 126 ALA A CA 1
ATOM 841 C C . ALA A 1 126 ? 15.696 5.108 -24.273 1.00 93.38 126 ALA A C 1
ATOM 843 O O . ALA A 1 126 ? 15.706 6.309 -24.544 1.00 93.38 126 ALA A O 1
ATOM 844 N N . GLY A 1 127 ? 14.943 4.236 -24.953 1.00 91.06 127 GLY A N 1
ATOM 845 C CA . GLY A 1 127 ? 14.014 4.632 -26.009 1.00 91.06 127 GLY A CA 1
ATOM 846 C C . GLY A 1 127 ? 12.917 5.580 -25.517 1.00 91.06 127 GLY A C 1
ATOM 847 O O . GLY A 1 127 ? 12.643 6.585 -26.173 1.00 91.06 127 GLY A O 1
ATOM 848 N N . PHE A 1 128 ? 12.325 5.299 -24.352 1.00 91.75 128 PHE A N 1
ATOM 849 C CA . PHE A 1 128 ? 11.345 6.188 -23.725 1.00 91.75 128 PHE A CA 1
ATOM 850 C C . PHE A 1 128 ? 11.984 7.495 -23.248 1.00 91.75 128 PHE A C 1
ATOM 852 O O . PHE A 1 128 ? 11.507 8.565 -23.621 1.00 91.75 128 PHE A O 1
ATOM 859 N N . LEU A 1 129 ? 13.082 7.428 -22.492 1.00 93.25 129 LEU A N 1
ATOM 860 C CA . LEU A 1 129 ? 13.771 8.599 -21.933 1.00 93.25 129 LEU A CA 1
ATOM 861 C C . LEU A 1 129 ? 14.319 9.544 -23.014 1.00 93.25 129 LEU A C 1
ATOM 863 O O . LEU A 1 129 ? 14.409 10.748 -22.794 1.00 93.25 129 LEU A O 1
ATOM 867 N N . GLY A 1 130 ? 14.633 9.021 -24.202 1.00 92.56 130 GLY A N 1
ATOM 868 C CA . GLY A 1 130 ? 15.028 9.815 -25.367 1.00 92.56 130 GLY A CA 1
ATOM 869 C C . GLY A 1 130 ? 13.875 10.511 -26.104 1.00 92.56 130 GLY A C 1
ATOM 870 O O . GLY A 1 130 ? 14.129 11.270 -27.042 1.00 92.56 130 GLY A O 1
ATOM 871 N N . SER A 1 131 ? 12.619 10.252 -25.732 1.00 91.69 131 SER A N 1
ATOM 872 C CA . SER A 1 131 ? 11.445 10.925 -26.298 1.00 91.69 131 SER A CA 1
ATOM 873 C C . SER A 1 131 ? 11.199 12.296 -25.654 1.00 91.69 131 SER A C 1
ATOM 875 O O . SER A 1 131 ? 11.747 12.612 -24.602 1.00 91.69 131 SER A O 1
ATOM 877 N N . GLU A 1 132 ? 10.344 13.123 -26.266 1.00 92.81 132 GLU A N 1
ATOM 878 C CA . GLU A 1 132 ? 9.943 14.413 -25.678 1.00 92.81 132 GLU A CA 1
ATOM 879 C C . GLU A 1 132 ? 9.255 14.235 -24.315 1.00 92.81 132 GLU A C 1
ATOM 881 O O . GLU A 1 132 ? 9.480 15.024 -23.402 1.00 92.81 132 GLU A O 1
ATOM 886 N N . GLU A 1 133 ? 8.463 13.170 -24.165 1.00 88.25 133 GLU A N 1
ATOM 887 C CA . GLU A 1 133 ? 7.796 12.827 -22.908 1.00 88.25 133 GLU A CA 1
ATOM 888 C C . GLU A 1 133 ? 8.797 12.350 -21.849 1.00 88.25 133 GLU A C 1
ATOM 890 O O . GLU A 1 133 ? 8.774 12.819 -20.711 1.00 88.25 133 GLU A O 1
ATOM 895 N N . GLY A 1 134 ? 9.720 11.467 -22.234 1.00 90.25 134 GLY A N 1
ATOM 896 C CA . GLY A 1 134 ? 10.741 10.918 -21.344 1.00 90.25 134 GLY A CA 1
ATOM 897 C C . GLY A 1 134 ? 11.826 11.914 -20.932 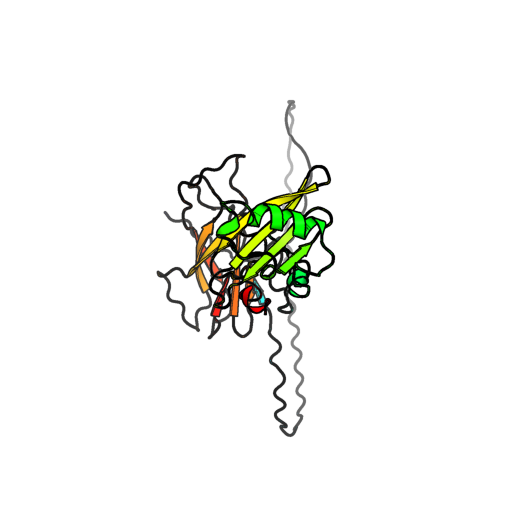1.00 90.25 134 GLY A C 1
ATOM 898 O O . GLY A 1 134 ? 12.466 11.718 -19.904 1.00 90.25 134 GLY A O 1
ATOM 899 N N . ALA A 1 135 ? 12.003 13.021 -21.658 1.00 90.94 135 ALA A N 1
ATOM 900 C CA . ALA A 1 135 ? 13.008 14.036 -21.334 1.00 90.94 135 ALA A CA 1
ATOM 901 C C . ALA A 1 135 ? 12.784 14.721 -19.970 1.00 90.94 135 ALA A C 1
ATOM 903 O O . ALA A 1 135 ? 13.711 15.311 -19.418 1.00 90.94 135 ALA A O 1
ATOM 904 N N . ALA A 1 136 ? 11.561 14.662 -19.433 1.00 88.88 136 ALA A N 1
ATOM 905 C CA . ALA A 1 136 ? 11.229 15.170 -18.102 1.00 88.88 136 ALA A CA 1
ATOM 906 C C . ALA A 1 136 ? 11.449 14.140 -16.975 1.00 88.88 136 ALA A C 1
ATOM 908 O O . ALA A 1 136 ? 11.248 14.474 -15.808 1.00 88.88 136 ALA A O 1
ATOM 909 N N . TRP A 1 137 ? 11.831 12.904 -17.310 1.00 92.12 137 TRP A N 1
ATOM 910 C CA . TRP A 1 137 ? 12.040 11.816 -16.358 1.00 92.12 137 TRP A CA 1
ATOM 911 C C . TRP A 1 137 ? 13.521 11.706 -15.941 1.00 92.12 137 TRP A C 1
ATOM 913 O O . TRP A 1 137 ? 14.409 12.114 -16.699 1.00 92.12 137 TRP A O 1
ATOM 923 N N . PRO A 1 138 ? 13.805 11.133 -14.755 1.00 91.88 138 PRO A N 1
ATOM 924 C CA . PRO A 1 138 ? 15.138 10.715 -14.339 1.00 91.88 138 PRO A CA 1
ATOM 925 C C . PRO A 1 138 ? 15.798 9.858 -15.409 1.00 91.88 138 PRO A C 1
ATOM 927 O O . PRO A 1 138 ? 15.145 9.031 -16.059 1.00 91.88 138 PRO A O 1
ATOM 930 N N . GLN A 1 139 ? 17.088 10.084 -15.605 1.00 90.81 139 GLN A N 1
ATOM 931 C CA . GLN A 1 139 ? 17.851 9.413 -16.645 1.00 90.81 139 GLN A CA 1
ATOM 932 C C . GLN A 1 139 ? 18.180 7.973 -16.237 1.00 90.81 139 GLN A C 1
ATOM 934 O O . GLN A 1 139 ? 18.035 7.589 -15.080 1.00 90.81 139 GLN A O 1
ATOM 939 N N . ALA A 1 140 ? 18.555 7.140 -17.213 1.00 80.94 140 ALA A N 1
ATOM 940 C CA . ALA A 1 140 ? 18.636 5.684 -17.044 1.00 80.94 140 ALA A CA 1
ATOM 941 C C . ALA A 1 140 ? 19.538 5.235 -15.876 1.00 80.94 140 ALA A C 1
ATOM 943 O O . ALA A 1 140 ? 19.257 4.222 -15.242 1.00 80.94 140 ALA A O 1
ATOM 944 N N . ASP A 1 141 ? 20.598 5.988 -15.584 1.00 89.44 141 ASP A N 1
ATOM 945 C CA . ASP A 1 141 ? 21.555 5.737 -14.503 1.00 89.44 141 ASP A CA 1
ATOM 946 C C . ASP A 1 141 ? 21.009 6.020 -13.097 1.00 89.44 141 ASP A C 1
ATOM 948 O O . ASP A 1 141 ? 21.644 5.648 -12.113 1.00 89.44 141 ASP A O 1
ATOM 952 N N . GLU A 1 142 ? 19.823 6.617 -12.995 1.00 92.12 142 GLU A N 1
ATOM 953 C CA . GLU A 1 142 ? 19.128 6.870 -11.731 1.00 92.12 142 GLU A CA 1
ATOM 954 C C . GLU A 1 142 ? 18.119 5.759 -11.378 1.00 92.12 142 GLU A C 1
ATOM 956 O O . GLU A 1 142 ? 17.603 5.721 -10.260 1.00 92.12 142 GLU A O 1
ATOM 961 N N . TRP A 1 143 ? 17.832 4.843 -12.311 1.00 96.00 143 TRP A N 1
ATOM 962 C CA . TRP A 1 143 ? 16.865 3.762 -12.112 1.00 96.00 143 TRP A CA 1
ATOM 963 C C . TRP A 1 143 ? 17.506 2.511 -11.514 1.00 96.00 143 TRP A C 1
ATOM 965 O O . TRP A 1 143 ? 18.618 2.111 -11.869 1.00 96.00 143 TRP A O 1
ATOM 975 N N . GLN A 1 144 ? 16.751 1.844 -10.647 1.00 97.06 144 GLN A N 1
ATOM 976 C CA . GLN A 1 144 ? 17.112 0.581 -10.013 1.00 97.06 144 GLN A CA 1
ATOM 977 C C . GLN A 1 144 ? 16.083 -0.493 -10.366 1.00 97.06 144 GLN A C 1
ATOM 979 O O . GLN A 1 144 ? 14.894 -0.207 -10.500 1.00 97.06 144 GLN A O 1
ATOM 984 N N . VAL A 1 145 ? 16.531 -1.733 -10.527 1.00 97.56 145 VAL A N 1
ATOM 985 C CA . VAL A 1 145 ? 15.675 -2.905 -10.697 1.00 97.56 145 VAL A CA 1
ATOM 986 C C . VAL A 1 145 ? 15.119 -3.278 -9.332 1.00 97.56 145 VAL A C 1
ATOM 988 O O . VAL A 1 145 ? 15.861 -3.707 -8.454 1.00 97.56 145 VAL A O 1
ATOM 991 N N . LEU A 1 146 ? 13.812 -3.100 -9.158 1.00 97.62 146 LEU A N 1
ATOM 992 C CA . LEU A 1 146 ? 13.109 -3.477 -7.937 1.00 97.62 146 LEU A CA 1
ATOM 993 C C . LEU A 1 146 ? 12.690 -4.943 -7.984 1.00 97.62 146 LEU A C 1
ATOM 995 O O . LEU A 1 146 ? 12.895 -5.679 -7.026 1.00 97.62 146 LEU A O 1
ATOM 999 N N . TYR A 1 147 ? 12.103 -5.371 -9.099 1.00 97.88 147 TYR A N 1
ATOM 1000 C CA . TYR A 1 147 ? 11.594 -6.727 -9.259 1.00 97.88 147 TYR A CA 1
ATOM 1001 C C . TYR A 1 147 ? 11.641 -7.154 -10.724 1.00 97.88 147 TYR A C 1
ATOM 1003 O O . TYR A 1 147 ? 11.434 -6.340 -11.620 1.00 97.88 147 TYR A O 1
ATOM 1011 N N . GLU A 1 148 ? 11.913 -8.432 -10.970 1.00 97.44 148 GLU A N 1
ATOM 1012 C CA . GLU A 1 148 ? 12.030 -8.991 -12.314 1.00 97.44 148 GLU A CA 1
ATOM 1013 C C . GLU A 1 148 ? 11.421 -10.392 -12.373 1.00 97.44 148 GLU A C 1
ATOM 1015 O O . GLU A 1 148 ? 11.651 -11.249 -11.516 1.00 97.44 148 GLU A O 1
ATOM 1020 N N . THR A 1 149 ? 10.674 -10.626 -13.444 1.00 96.69 149 THR A N 1
ATOM 1021 C CA . THR A 1 149 ? 10.160 -11.923 -13.867 1.00 96.69 149 THR A CA 1
ATOM 1022 C C . THR A 1 149 ? 10.588 -12.195 -15.313 1.00 96.69 149 THR A C 1
ATOM 1024 O O . THR A 1 149 ? 11.240 -11.375 -15.954 1.00 96.69 149 THR A O 1
ATOM 1027 N N . GLY A 1 150 ? 10.198 -13.346 -15.869 1.00 96.31 150 GLY A N 1
ATOM 1028 C CA . GLY A 1 150 ? 10.463 -13.645 -17.280 1.00 96.31 150 GLY A CA 1
ATOM 1029 C C . GLY A 1 150 ? 9.710 -12.753 -18.278 1.00 96.31 150 GLY A C 1
ATOM 1030 O O . GLY A 1 150 ? 10.045 -12.775 -19.460 1.00 96.31 150 GLY A O 1
ATOM 1031 N N . GLU A 1 151 ? 8.702 -12.001 -17.827 1.00 97.31 151 GLU A N 1
ATOM 1032 C CA . GLU A 1 151 ? 7.802 -11.222 -18.691 1.00 97.31 151 GLU A CA 1
ATOM 1033 C C . GLU A 1 151 ? 7.686 -9.748 -18.284 1.00 97.31 151 GLU A C 1
ATOM 1035 O O . GLU A 1 151 ? 7.174 -8.945 -19.058 1.00 97.31 151 GLU A O 1
ATOM 1040 N N . GLU A 1 152 ? 8.159 -9.372 -17.097 1.00 97.69 152 GLU A N 1
ATOM 1041 C CA . GLU A 1 152 ? 8.002 -8.026 -16.551 1.00 97.69 152 GLU A CA 1
ATOM 1042 C C . GLU A 1 152 ? 9.191 -7.639 -15.670 1.00 97.69 152 GLU A C 1
ATOM 1044 O O . GLU A 1 152 ? 9.675 -8.454 -14.885 1.00 97.69 152 GLU A O 1
ATOM 1049 N N . VAL A 1 153 ? 9.620 -6.381 -15.771 1.00 98.06 153 VAL A N 1
ATOM 1050 C CA . VAL A 1 153 ? 10.586 -5.744 -14.877 1.00 98.06 153 VAL A CA 1
ATOM 1051 C C . VAL A 1 153 ? 9.977 -4.471 -14.308 1.00 98.06 153 VAL A C 1
ATOM 1053 O O . VAL A 1 153 ? 9.522 -3.603 -15.055 1.00 98.06 153 VAL A O 1
ATOM 1056 N N . ILE A 1 154 ? 10.000 -4.354 -12.985 1.00 98.00 154 ILE A N 1
ATOM 1057 C CA . ILE A 1 154 ? 9.632 -3.148 -12.252 1.00 98.00 154 ILE A CA 1
ATOM 1058 C C . ILE A 1 154 ? 10.917 -2.419 -11.890 1.00 98.00 154 ILE A C 1
ATOM 1060 O O . ILE A 1 154 ? 11.791 -2.948 -11.199 1.00 98.00 154 ILE A O 1
ATOM 1064 N N . LEU A 1 155 ? 11.004 -1.182 -12.349 1.00 97.69 155 LEU A N 1
ATOM 1065 C CA . LEU A 1 155 ? 12.069 -0.254 -12.033 1.00 97.69 155 LEU A CA 1
ATOM 1066 C C . LEU A 1 155 ? 11.562 0.774 -11.037 1.00 97.69 155 LEU A C 1
ATOM 1068 O O . LEU A 1 155 ? 10.409 1.205 -11.107 1.00 97.69 155 LEU A O 1
ATOM 1072 N N . VAL A 1 156 ? 12.450 1.197 -10.151 1.00 97.38 156 VAL A N 1
ATOM 1073 C CA . VAL A 1 156 ? 12.192 2.227 -9.155 1.00 97.38 156 VAL A CA 1
ATOM 1074 C C . VAL A 1 156 ? 13.252 3.315 -9.239 1.00 97.38 156 VAL A C 1
ATOM 1076 O O . VAL A 1 156 ? 14.431 3.055 -9.478 1.00 97.38 156 VAL A O 1
ATOM 1079 N N . PHE A 1 157 ? 12.809 4.544 -9.040 1.00 95.31 157 PHE A N 1
ATOM 1080 C CA . PHE A 1 157 ? 13.640 5.715 -8.835 1.00 95.31 157 PHE A CA 1
ATOM 1081 C C . PHE A 1 157 ? 13.211 6.367 -7.525 1.00 95.31 157 PHE A C 1
ATOM 1083 O O . PHE A 1 157 ? 12.012 6.511 -7.281 1.00 95.31 157 PHE A O 1
ATOM 1090 N N . ILE A 1 158 ? 14.172 6.801 -6.716 1.00 92.19 158 ILE A N 1
ATOM 1091 C CA . ILE A 1 158 ? 13.919 7.649 -5.552 1.00 92.19 158 ILE A CA 1
ATOM 1092 C C . ILE A 1 158 ? 14.831 8.855 -5.656 1.00 92.19 158 ILE A C 1
ATOM 1094 O O . ILE A 1 158 ? 16.038 8.721 -5.859 1.00 92.19 158 ILE A O 1
ATOM 1098 N N . ASP A 1 159 ? 14.243 10.041 -5.551 1.00 90.62 159 ASP A N 1
ATOM 1099 C CA . ASP A 1 159 ? 15.024 11.262 -5.627 1.00 90.62 159 ASP A CA 1
ATOM 1100 C C . ASP A 1 159 ? 15.900 11.442 -4.371 1.00 90.62 159 ASP A C 1
ATOM 1102 O O . ASP A 1 159 ? 15.550 10.964 -3.291 1.00 90.62 159 ASP A O 1
ATOM 1106 N N . PRO A 1 160 ? 17.004 12.205 -4.445 1.00 86.19 160 PRO A N 1
ATOM 1107 C CA . PRO A 1 160 ? 17.903 12.387 -3.304 1.00 86.19 160 PRO A CA 1
ATOM 1108 C C . PRO A 1 160 ? 17.264 13.023 -2.060 1.00 86.19 160 PRO A C 1
ATOM 1110 O O . PRO A 1 160 ? 17.855 12.969 -0.983 1.00 86.19 160 PRO A O 1
ATOM 1113 N N . SER A 1 161 ? 16.099 13.672 -2.186 1.00 84.94 161 SER A N 1
ATOM 1114 C CA . SER A 1 161 ? 15.357 14.204 -1.038 1.00 84.94 161 SER A CA 1
ATOM 1115 C C . SER A 1 161 ? 14.369 13.210 -0.417 1.00 84.94 161 SER A C 1
ATOM 1117 O O . SER A 1 161 ? 13.803 13.519 0.631 1.00 84.94 161 SER A O 1
ATOM 1119 N N . HIS A 1 162 ? 14.196 12.030 -1.024 1.00 82.12 162 HIS A N 1
ATOM 1120 C CA . HIS A 1 162 ? 13.266 10.969 -0.624 1.00 82.12 162 HIS A CA 1
ATOM 1121 C C . HIS A 1 162 ? 11.806 11.452 -0.596 1.00 82.12 162 HIS A C 1
ATOM 1123 O O . HIS A 1 162 ? 10.982 10.976 0.183 1.00 82.12 162 HIS A O 1
ATOM 1129 N N . GLN A 1 163 ? 11.480 12.447 -1.419 1.00 84.81 163 GLN A N 1
ATOM 1130 C CA . GLN A 1 163 ? 10.139 13.022 -1.521 1.00 84.81 163 GLN A CA 1
ATOM 1131 C C . GLN A 1 163 ? 9.401 12.563 -2.770 1.00 84.81 163 GLN A C 1
ATOM 1133 O O . GLN A 1 163 ? 8.180 12.691 -2.826 1.00 84.81 163 GLN A O 1
ATOM 1138 N N . THR A 1 164 ? 10.128 12.075 -3.771 1.00 90.94 164 THR A N 1
ATOM 1139 C CA . THR A 1 164 ? 9.597 11.651 -5.059 1.00 90.94 164 THR A CA 1
ATOM 1140 C C . THR A 1 164 ? 10.051 10.235 -5.354 1.00 90.94 164 THR A C 1
ATOM 1142 O O . THR A 1 164 ? 11.248 9.950 -5.399 1.00 90.94 164 THR A O 1
ATOM 1145 N N . ILE A 1 165 ? 9.077 9.369 -5.613 1.00 93.56 165 ILE A N 1
ATOM 1146 C CA . ILE A 1 165 ? 9.296 7.985 -6.016 1.00 93.56 165 ILE A CA 1
ATOM 1147 C C . ILE A 1 165 ? 8.711 7.808 -7.414 1.00 93.56 165 ILE A C 1
ATOM 1149 O O . ILE A 1 165 ? 7.562 8.171 -7.676 1.00 93.56 165 ILE A O 1
ATOM 1153 N N . GLY A 1 166 ? 9.518 7.282 -8.326 1.00 94.44 166 GLY A N 1
ATOM 1154 C CA . GLY A 1 166 ? 9.121 6.926 -9.680 1.00 94.44 166 GLY A CA 1
ATOM 1155 C C . GLY A 1 166 ? 9.087 5.415 -9.850 1.00 94.44 166 GLY A C 1
ATOM 1156 O O . GLY A 1 166 ? 9.975 4.725 -9.359 1.00 94.44 166 GLY A O 1
ATOM 1157 N N . PHE A 1 167 ? 8.105 4.911 -10.591 1.00 96.31 167 PHE A N 1
ATOM 1158 C CA . PHE A 1 167 ? 8.119 3.542 -11.098 1.00 96.31 167 PHE A CA 1
ATOM 1159 C C . PHE A 1 167 ? 8.035 3.541 -12.613 1.00 96.31 167 PHE A C 1
ATOM 1161 O O . PHE A 1 167 ? 7.298 4.336 -13.204 1.00 96.31 167 PHE 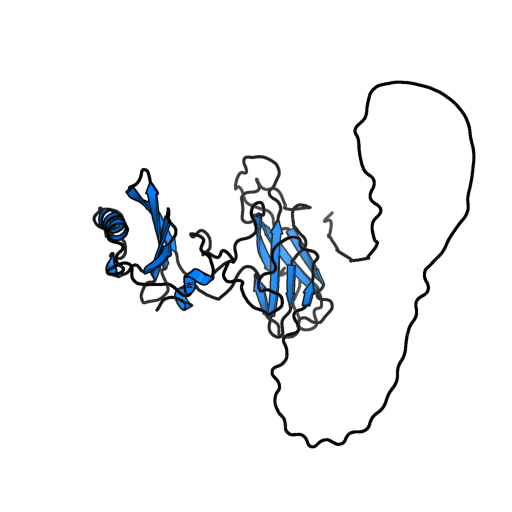A O 1
ATOM 1168 N N . GLN A 1 168 ? 8.746 2.606 -13.227 1.00 96.44 168 GLN A N 1
ATOM 1169 C CA . GLN A 1 168 ? 8.549 2.230 -14.618 1.00 96.44 168 GLN A CA 1
ATOM 1170 C C . GLN A 1 168 ? 8.410 0.718 -14.702 1.00 96.44 168 GLN A C 1
ATOM 1172 O O . GLN A 1 168 ? 9.206 -0.018 -14.128 1.00 96.44 168 GLN A O 1
ATOM 1177 N N . THR A 1 169 ? 7.405 0.265 -15.434 1.00 97.44 169 THR A N 1
ATOM 1178 C CA . THR A 1 169 ? 7.200 -1.149 -15.726 1.00 97.44 169 THR A CA 1
ATOM 1179 C C . THR A 1 169 ? 7.578 -1.393 -17.175 1.00 97.44 169 THR A C 1
ATOM 1181 O O . THR A 1 169 ? 7.100 -0.704 -18.082 1.00 97.44 169 THR A O 1
ATOM 1184 N N . VAL A 1 170 ? 8.445 -2.372 -17.400 1.00 97.62 170 VAL A N 1
ATOM 1185 C CA . VAL A 1 170 ? 8.836 -2.845 -18.728 1.00 97.62 170 VAL A CA 1
ATOM 1186 C C . VAL A 1 170 ? 8.310 -4.260 -18.877 1.00 97.62 170 VAL A C 1
ATOM 1188 O O . VAL A 1 170 ? 8.636 -5.118 -18.067 1.00 97.62 170 VAL A O 1
ATOM 1191 N N . ALA A 1 171 ? 7.510 -4.513 -19.905 1.00 97.88 171 ALA A N 1
ATOM 1192 C CA . ALA A 1 171 ? 6.935 -5.825 -20.171 1.00 97.88 171 ALA A CA 1
ATOM 1193 C C . ALA A 1 171 ? 7.462 -6.407 -21.485 1.00 97.88 171 ALA A C 1
ATOM 1195 O O . ALA A 1 171 ? 7.751 -5.679 -22.440 1.00 97.88 171 ALA A O 1
ATOM 1196 N N . LEU A 1 172 ? 7.555 -7.731 -21.546 1.00 97.75 172 LEU A N 1
ATOM 1197 C CA . LEU A 1 172 ? 7.889 -8.480 -22.747 1.00 97.75 172 LEU A CA 1
ATOM 1198 C C . LEU A 1 172 ? 6.628 -8.650 -23.606 1.00 97.75 172 LEU A C 1
ATOM 1200 O O . LEU A 1 172 ? 5.773 -9.489 -23.334 1.00 97.75 172 LEU A O 1
ATOM 1204 N N . ILE A 1 173 ? 6.513 -7.857 -24.669 1.00 97.00 173 ILE A N 1
ATOM 1205 C CA . ILE A 1 173 ? 5.353 -7.827 -25.565 1.00 97.00 173 ILE A CA 1
ATOM 1206 C C . ILE A 1 173 ? 5.807 -8.249 -26.962 1.00 97.00 173 ILE A C 1
ATOM 1208 O O . ILE A 1 173 ? 6.665 -7.609 -27.566 1.00 97.00 173 ILE A O 1
ATOM 1212 N N . ASP A 1 174 ? 5.230 -9.333 -27.484 1.00 96.12 174 ASP A N 1
ATOM 1213 C CA . ASP A 1 174 ? 5.597 -9.928 -28.780 1.00 96.12 174 ASP A CA 1
ATOM 1214 C C . ASP A 1 174 ? 7.096 -10.279 -28.902 1.00 96.12 174 ASP A C 1
ATOM 1216 O O . ASP A 1 174 ? 7.679 -10.225 -29.984 1.00 96.12 174 ASP A O 1
ATOM 1220 N N . GLY A 1 175 ? 7.727 -10.652 -27.783 1.00 96.12 175 GLY A N 1
ATOM 1221 C CA . GLY A 1 175 ? 9.154 -10.987 -27.722 1.00 96.12 175 GLY A CA 1
ATOM 1222 C C . GLY A 1 175 ? 10.093 -9.779 -27.640 1.00 96.12 175 GLY A C 1
ATOM 1223 O O . GLY A 1 175 ? 11.307 -9.961 -27.705 1.00 96.12 175 GLY A O 1
ATOM 1224 N N . GLU A 1 176 ? 9.559 -8.569 -27.472 1.00 96.69 176 GLU A N 1
ATOM 1225 C CA . GLU A 1 176 ? 10.332 -7.341 -27.291 1.00 96.69 176 GLU A CA 1
ATOM 1226 C C . GLU A 1 176 ? 9.999 -6.677 -25.953 1.00 96.69 176 GLU A C 1
ATOM 1228 O O . GLU A 1 176 ? 8.832 -6.530 -25.592 1.00 96.69 176 GLU A O 1
ATOM 1233 N N . TRP A 1 177 ? 11.025 -6.247 -25.222 1.00 97.25 177 TRP A N 1
ATOM 1234 C CA . TRP A 1 177 ? 10.840 -5.453 -24.012 1.00 97.25 177 TRP A CA 1
ATOM 1235 C C . TRP A 1 177 ? 10.358 -4.051 -24.380 1.00 97.25 177 TRP A C 1
ATOM 1237 O O . TRP A 1 177 ? 10.972 -3.365 -25.200 1.00 97.25 177 TRP A O 1
ATOM 1247 N N . ARG A 1 178 ? 9.242 -3.627 -23.789 1.00 96.25 178 ARG A N 1
ATOM 1248 C CA . ARG A 1 178 ? 8.621 -2.322 -24.026 1.00 96.25 178 ARG A CA 1
ATOM 1249 C C . ARG A 1 178 ? 8.139 -1.734 -22.712 1.00 96.25 178 ARG A C 1
ATOM 1251 O O . ARG A 1 178 ? 7.650 -2.461 -21.853 1.00 96.25 178 ARG A O 1
ATOM 1258 N N . LEU A 1 179 ? 8.236 -0.414 -22.578 1.00 95.19 179 LEU A N 1
ATOM 1259 C CA . LEU A 1 179 ? 7.597 0.292 -21.472 1.00 95.19 179 LEU A CA 1
ATOM 1260 C C . LEU A 1 179 ? 6.084 0.018 -21.513 1.00 95.19 179 LEU A C 1
ATOM 1262 O O . LEU A 1 179 ? 5.435 0.267 -22.531 1.00 95.19 179 LEU A O 1
ATOM 1266 N N . SER A 1 180 ? 5.542 -0.511 -20.422 1.00 95.56 180 SER A N 1
ATOM 1267 C CA . SER A 1 180 ? 4.121 -0.830 -20.260 1.00 95.56 180 SER A CA 1
ATOM 1268 C C . SER A 1 180 ? 3.415 0.120 -19.294 1.00 95.56 180 SER A C 1
ATOM 1270 O O . SER A 1 180 ? 2.199 0.286 -19.386 1.00 95.56 180 SER A O 1
ATOM 1272 N N . GLY A 1 181 ? 4.162 0.785 -18.411 1.00 93.62 181 GLY A N 1
ATOM 1273 C CA . GLY A 1 181 ? 3.620 1.762 -17.477 1.00 93.62 181 GLY A CA 1
ATOM 1274 C C . GLY A 1 181 ? 4.703 2.635 -16.862 1.00 93.62 181 GLY A C 1
ATOM 1275 O O . GLY A 1 181 ? 5.860 2.234 -16.760 1.00 93.62 181 GLY A O 1
ATOM 1276 N N . ALA A 1 182 ? 4.321 3.842 -16.460 1.00 93.12 182 ALA A N 1
ATOM 1277 C CA . ALA A 1 182 ? 5.193 4.760 -15.749 1.00 93.12 182 ALA A CA 1
ATOM 1278 C C . ALA A 1 182 ? 4.359 5.623 -14.799 1.00 93.12 182 ALA A C 1
ATOM 1280 O O . ALA A 1 182 ? 3.261 6.061 -15.149 1.00 93.12 182 ALA A O 1
ATOM 1281 N N . GLN A 1 183 ? 4.870 5.872 -13.598 1.00 93.06 183 GLN A N 1
ATOM 1282 C CA . GLN A 1 183 ? 4.193 6.690 -12.596 1.00 93.06 183 GLN A CA 1
ATOM 1283 C C . GLN A 1 183 ? 5.187 7.427 -11.701 1.00 93.06 183 GLN A C 1
ATOM 1285 O O . GLN A 1 183 ? 6.286 6.943 -11.446 1.00 93.06 183 GLN A O 1
ATOM 1290 N N . PHE A 1 184 ? 4.748 8.571 -11.181 1.00 91.12 184 PHE A N 1
ATOM 1291 C CA . PHE A 1 184 ? 5.410 9.300 -10.107 1.00 91.12 184 PHE A CA 1
ATOM 1292 C C . PHE A 1 184 ? 4.461 9.480 -8.935 1.00 91.12 184 PHE A C 1
ATOM 1294 O O . PHE A 1 184 ? 3.263 9.699 -9.118 1.00 91.12 184 PHE A O 1
ATOM 1301 N N . GLY A 1 185 ? 5.019 9.429 -7.737 1.00 88.50 185 GLY A N 1
ATOM 1302 C CA . GLY A 1 185 ? 4.313 9.661 -6.494 1.00 88.50 185 GLY A CA 1
ATOM 1303 C C . GLY A 1 185 ? 5.209 10.312 -5.452 1.00 88.50 185 GLY A C 1
ATOM 1304 O O . GLY A 1 185 ? 6.380 10.603 -5.699 1.00 88.50 185 GLY A O 1
ATOM 1305 N N . GLY A 1 186 ? 4.609 10.566 -4.293 1.00 88.88 186 GLY A N 1
ATOM 1306 C CA . GLY A 1 186 ? 5.330 10.990 -3.101 1.00 88.88 186 GLY A CA 1
ATOM 1307 C C . GLY A 1 186 ? 5.781 9.790 -2.274 1.00 88.88 186 GLY A C 1
ATOM 1308 O O . GLY A 1 186 ? 6.219 8.782 -2.824 1.00 88.88 186 GLY A O 1
ATOM 1309 N N . ALA A 1 187 ? 5.600 9.903 -0.958 1.00 89.88 187 ALA A N 1
ATOM 1310 C CA . ALA A 1 187 ? 5.816 8.816 -0.008 1.00 89.88 187 ALA A CA 1
ATOM 1311 C C . ALA A 1 187 ? 5.136 7.512 -0.454 1.00 89.88 187 ALA A C 1
ATOM 1313 O O . ALA A 1 187 ? 4.013 7.522 -0.976 1.00 89.88 187 ALA A O 1
ATOM 1314 N N . CYS A 1 188 ? 5.813 6.398 -0.202 1.00 93.31 188 CYS A N 1
ATOM 1315 C CA . CYS A 1 188 ? 5.329 5.059 -0.484 1.00 93.31 188 CYS A CA 1
ATOM 1316 C C . CYS A 1 188 ? 5.343 4.254 0.816 1.00 93.31 188 CYS A C 1
ATOM 1318 O O . CYS A 1 188 ? 6.249 3.443 1.024 1.00 93.31 188 CYS A O 1
ATOM 1320 N N . PRO A 1 189 ? 4.339 4.438 1.693 1.00 93.81 189 PRO A N 1
ATOM 1321 C CA . PRO A 1 189 ? 4.107 3.463 2.743 1.00 93.81 189 PRO A CA 1
ATOM 1322 C C . PRO A 1 189 ? 3.794 2.128 2.062 1.00 93.81 189 PRO A C 1
ATOM 1324 O O . PRO A 1 189 ? 2.850 2.043 1.273 1.00 93.81 189 PRO A O 1
ATOM 1327 N N . LEU A 1 190 ? 4.612 1.109 2.314 1.00 94.81 190 LEU A N 1
ATOM 1328 C CA . LEU A 1 190 ? 4.425 -0.194 1.690 1.00 94.81 190 LEU A CA 1
ATOM 1329 C C . LEU A 1 190 ? 3.156 -0.837 2.244 1.00 94.81 190 LEU A C 1
ATOM 1331 O O . LEU A 1 190 ? 2.983 -0.978 3.453 1.00 94.81 190 LEU A O 1
ATOM 1335 N N . GLU A 1 191 ? 2.259 -1.237 1.351 1.00 94.19 191 GLU A N 1
ATOM 1336 C CA . GLU A 1 191 ? 0.996 -1.863 1.713 1.00 94.19 191 GLU A CA 1
ATOM 1337 C C . GLU A 1 191 ? 0.960 -3.316 1.250 1.00 94.19 191 GLU A C 1
ATOM 1339 O O . GLU A 1 191 ? 1.232 -3.613 0.088 1.00 94.19 191 GLU A O 1
ATOM 1344 N N . GLY A 1 192 ? 0.581 -4.224 2.147 1.00 93.00 192 GLY A N 1
ATOM 1345 C CA . GLY A 1 192 ? 0.294 -5.612 1.814 1.00 93.00 192 GLY A CA 1
ATOM 1346 C C . GLY A 1 192 ? -0.911 -5.718 0.883 1.00 93.00 192 GLY A C 1
ATOM 1347 O O . GLY A 1 192 ? -1.958 -5.103 1.107 1.00 93.00 192 GLY A O 1
ATOM 1348 N N . ARG A 1 193 ? -0.790 -6.536 -0.161 1.00 91.62 193 ARG A N 1
ATOM 1349 C CA . ARG A 1 193 ? -1.889 -6.804 -1.083 1.00 91.62 193 ARG A CA 1
ATOM 1350 C C . ARG A 1 193 ? -2.858 -7.801 -0.459 1.00 91.62 193 ARG A C 1
ATOM 1352 O O . ARG A 1 193 ? -2.482 -8.892 -0.034 1.00 91.62 193 ARG A O 1
ATOM 1359 N N . LEU A 1 194 ? -4.136 -7.433 -0.441 1.00 90.44 194 LEU A N 1
ATOM 1360 C CA . LEU A 1 194 ? -5.197 -8.351 -0.042 1.00 90.44 194 LEU A CA 1
ATOM 1361 C C . LEU A 1 194 ? -5.303 -9.529 -1.028 1.00 90.44 194 LEU A C 1
ATOM 1363 O O . LEU A 1 194 ? -5.053 -9.348 -2.225 1.00 90.44 194 LEU A O 1
ATOM 1367 N N . PRO A 1 195 ? -5.726 -10.721 -0.561 1.00 88.75 195 PRO A N 1
ATOM 1368 C CA . PRO A 1 195 ? -6.055 -11.833 -1.442 1.00 88.75 195 PRO A CA 1
ATOM 1369 C C . PRO A 1 195 ? -7.006 -11.435 -2.574 1.00 88.75 195 PRO A C 1
ATOM 1371 O O . PRO A 1 195 ? -7.878 -10.579 -2.412 1.00 88.75 195 PRO A O 1
ATOM 1374 N N . ALA A 1 196 ? -6.855 -12.097 -3.722 1.00 89.19 196 ALA A N 1
ATOM 1375 C CA . ALA A 1 196 ? -7.694 -11.845 -4.885 1.00 89.19 196 ALA A CA 1
ATOM 1376 C C . ALA A 1 196 ? -9.188 -11.987 -4.548 1.00 89.19 196 ALA A C 1
ATOM 1378 O O . ALA A 1 196 ? -9.605 -12.933 -3.879 1.00 89.19 196 ALA A O 1
ATOM 1379 N N . GLY A 1 197 ? -9.992 -11.050 -5.056 1.00 90.88 197 GLY A N 1
ATOM 1380 C CA . GLY A 1 197 ? -11.433 -11.017 -4.815 1.00 90.88 197 GLY A CA 1
ATOM 1381 C C . GLY A 1 197 ? -11.850 -10.305 -3.529 1.00 90.88 197 GLY A C 1
ATOM 1382 O O . GLY A 1 197 ? -13.026 -10.368 -3.196 1.00 90.88 197 GLY A O 1
ATOM 1383 N N . LEU A 1 198 ? -10.933 -9.628 -2.831 1.00 93.25 198 LEU A N 1
ATOM 1384 C CA . LEU A 1 198 ? -11.247 -8.723 -1.725 1.00 93.25 198 LEU A CA 1
ATOM 1385 C C . LEU A 1 198 ? -10.935 -7.271 -2.098 1.00 93.25 198 LEU A C 1
ATOM 1387 O O . LEU A 1 198 ? -9.944 -6.988 -2.771 1.00 93.25 198 LEU A O 1
ATOM 1391 N N . ASN A 1 199 ? -11.772 -6.368 -1.602 1.00 94.38 199 ASN A N 1
ATOM 1392 C CA . ASN A 1 199 ? -11.624 -4.925 -1.719 1.00 94.38 199 ASN A CA 1
ATOM 1393 C C . ASN A 1 199 ? -10.923 -4.355 -0.480 1.00 94.38 199 ASN A C 1
ATOM 1395 O O . ASN A 1 199 ? -11.181 -4.781 0.657 1.00 94.38 199 ASN A O 1
ATOM 1399 N N . ARG A 1 200 ? -10.040 -3.380 -0.703 1.00 93.81 200 ARG A N 1
ATOM 1400 C CA . ARG A 1 200 ? -9.347 -2.628 0.334 1.00 93.81 200 ARG A CA 1
ATOM 1401 C C . ARG A 1 200 ? -10.329 -1.751 1.100 1.00 93.81 200 ARG A C 1
ATOM 1403 O O . ARG A 1 200 ? -11.089 -0.963 0.541 1.00 93.81 200 ARG A O 1
ATOM 1410 N N . VAL A 1 201 ? -10.254 -1.838 2.422 1.00 95.75 201 VAL A N 1
ATOM 1411 C CA . VAL A 1 201 ? -11.024 -0.985 3.323 1.00 95.75 201 VAL A CA 1
ATOM 1412 C C . VAL A 1 201 ? -10.052 -0.128 4.112 1.00 95.75 201 VAL A C 1
ATOM 1414 O O . VAL A 1 201 ? -9.267 -0.628 4.912 1.00 95.75 201 VAL A O 1
ATOM 1417 N N . THR A 1 202 ? -10.127 1.177 3.887 1.00 95.44 202 THR A N 1
ATOM 1418 C CA . THR A 1 202 ? -9.438 2.159 4.726 1.00 95.44 202 THR A CA 1
ATOM 1419 C C . THR A 1 202 ? -10.296 2.470 5.941 1.00 95.44 202 THR A C 1
ATOM 1421 O O . THR A 1 202 ? -11.517 2.281 5.928 1.00 95.44 202 THR A O 1
ATOM 1424 N N . TRP A 1 203 ? -9.680 2.933 7.020 1.00 97.44 203 TRP A N 1
ATOM 1425 C CA . TRP A 1 203 ? -10.418 3.270 8.225 1.00 97.44 203 TRP A CA 1
ATOM 1426 C C . TRP A 1 203 ? -9.742 4.384 9.005 1.00 97.44 203 TRP A C 1
ATOM 1428 O O . TRP A 1 203 ? -8.568 4.695 8.830 1.00 97.44 203 TRP A O 1
ATOM 1438 N N . ARG A 1 204 ? -10.526 4.989 9.889 1.00 97.62 204 ARG A N 1
ATOM 1439 C CA . ARG A 1 204 ? -10.064 5.951 10.884 1.00 97.62 204 ARG A CA 1
ATOM 1440 C C . ARG A 1 204 ? -10.806 5.730 12.189 1.00 97.62 204 ARG A C 1
ATOM 1442 O O . ARG A 1 204 ? -11.916 5.196 12.190 1.00 97.62 204 ARG A O 1
ATOM 1449 N N . VAL A 1 205 ? -10.218 6.181 13.289 1.00 97.88 205 VAL A N 1
ATOM 1450 C CA . VAL A 1 205 ? -10.915 6.236 14.578 1.00 97.88 205 VAL A CA 1
ATOM 1451 C C . VAL A 1 205 ? -12.142 7.138 14.450 1.00 97.88 205 VAL A C 1
ATOM 1453 O O . VAL A 1 205 ? -12.086 8.203 13.825 1.00 97.88 205 VAL A O 1
ATOM 1456 N N . ASP A 1 206 ? -13.259 6.697 15.021 1.00 97.81 206 ASP A N 1
ATOM 1457 C CA . ASP A 1 206 ? -14.483 7.483 15.081 1.00 97.81 206 ASP A CA 1
ATOM 1458 C C . ASP A 1 206 ? -14.309 8.645 16.081 1.00 97.81 206 ASP A C 1
ATOM 1460 O O . ASP A 1 206 ? -14.191 8.399 17.281 1.00 97.81 206 ASP A O 1
ATOM 1464 N N . PRO A 1 207 ? -14.307 9.915 15.632 1.00 97.31 207 PRO A N 1
ATOM 1465 C CA . PRO A 1 207 ? -14.080 11.066 16.502 1.00 97.31 207 PRO A CA 1
ATOM 1466 C C . PRO A 1 207 ? -15.219 11.305 17.502 1.00 97.31 207 PRO A C 1
ATOM 1468 O O . PRO A 1 207 ? -15.061 12.121 18.408 1.00 97.31 207 PRO A O 1
ATOM 1471 N N . GLU A 1 208 ? -16.367 10.632 17.356 1.00 97.75 208 GLU A N 1
ATOM 1472 C CA . GLU A 1 208 ? -17.439 10.664 18.358 1.00 97.75 208 GLU A CA 1
ATOM 1473 C C . GLU A 1 208 ? -17.095 9.849 19.621 1.00 97.75 208 GLU A C 1
ATOM 1475 O O . GLU A 1 208 ? -17.788 9.975 20.634 1.00 97.75 208 GLU A O 1
ATOM 1480 N N . PHE A 1 209 ? -16.033 9.036 19.581 1.00 96.50 209 PHE A N 1
ATOM 1481 C CA . PHE A 1 209 ? -15.599 8.169 20.672 1.00 96.50 209 PHE A CA 1
ATOM 1482 C C . PHE A 1 209 ? -14.134 8.447 21.021 1.00 96.50 209 PHE A C 1
ATOM 1484 O O . PHE A 1 209 ? -13.224 8.179 20.242 1.00 96.50 209 PHE A O 1
ATOM 1491 N N . GLU A 1 210 ? -13.903 8.976 22.220 1.00 95.06 210 GLU A N 1
ATOM 1492 C CA . GLU A 1 210 ? -12.552 9.209 22.730 1.00 95.06 210 GLU A CA 1
ATOM 1493 C C . GLU A 1 210 ? -11.826 7.878 22.976 1.00 95.06 210 GLU A C 1
ATOM 1495 O O . GLU A 1 210 ? -12.384 6.958 23.578 1.00 95.06 210 GLU A O 1
ATOM 1500 N N . LEU A 1 211 ? -10.577 7.786 22.514 1.00 94.69 211 LEU A N 1
ATOM 1501 C CA . LEU A 1 211 ? -9.686 6.667 22.806 1.00 94.69 211 LEU A CA 1
ATOM 1502 C C . LEU A 1 211 ? -8.824 6.995 24.024 1.00 94.69 211 LEU A C 1
ATOM 1504 O O . LEU A 1 211 ? -7.924 7.827 23.955 1.00 94.69 211 LEU A O 1
ATOM 1508 N N . ASP A 1 212 ? -9.093 6.301 25.123 1.00 95.31 212 ASP A N 1
ATOM 1509 C CA . ASP A 1 212 ? -8.305 6.349 26.360 1.00 95.31 212 ASP A CA 1
ATOM 1510 C C . ASP A 1 212 ? -7.492 5.050 26.542 1.00 95.31 212 ASP A C 1
ATOM 1512 O O . ASP A 1 212 ? -7.990 3.985 26.164 1.00 95.31 212 ASP A O 1
ATOM 1516 N N . PRO A 1 213 ? -6.296 5.067 27.161 1.00 97.38 213 PRO A N 1
ATOM 1517 C CA . PRO A 1 213 ? -5.538 3.852 27.479 1.00 97.38 213 PRO A CA 1
ATOM 1518 C C . PRO A 1 213 ? -6.300 2.768 28.261 1.00 97.38 213 PRO A C 1
ATOM 1520 O O . PRO A 1 213 ? -5.967 1.586 28.154 1.00 97.38 213 PRO A O 1
ATOM 1523 N N . ALA A 1 214 ? -7.338 3.105 29.035 1.00 97.50 214 ALA A N 1
ATOM 1524 C CA . ALA A 1 214 ? -8.179 2.106 29.701 1.00 97.50 214 ALA A CA 1
ATOM 1525 C C . ALA A 1 214 ? -9.265 1.507 28.784 1.00 97.50 214 ALA A C 1
ATOM 1527 O O . ALA A 1 214 ? -9.964 0.574 29.194 1.00 97.50 214 ALA A O 1
ATOM 1528 N N . SER A 1 215 ? -9.416 2.009 27.555 1.00 97.00 215 SER A N 1
ATOM 1529 C CA . SER A 1 215 ? -10.407 1.535 26.586 1.00 97.00 215 SER A CA 1
ATOM 1530 C C . SER A 1 215 ? -10.157 0.076 26.240 1.00 97.00 215 SER A C 1
ATOM 1532 O O . SER A 1 215 ? -9.044 -0.329 25.926 1.00 97.00 215 SER A O 1
ATOM 1534 N N . THR A 1 216 ? -11.220 -0.718 26.267 1.00 96.88 216 THR A N 1
ATOM 1535 C CA . THR A 1 216 ? -11.214 -2.125 25.824 1.00 96.88 216 THR A CA 1
ATOM 1536 C C . THR A 1 216 ? -11.962 -2.301 24.504 1.00 96.88 216 THR A C 1
ATOM 1538 O O . THR A 1 216 ? -12.153 -3.418 24.024 1.00 96.88 216 THR A O 1
ATOM 1541 N N . THR A 1 217 ? -12.394 -1.189 23.915 1.00 97.00 217 THR A N 1
ATOM 1542 C CA . THR A 1 217 ? -13.181 -1.130 22.692 1.00 97.00 217 THR A CA 1
ATOM 1543 C C . THR A 1 217 ? -12.640 -0.012 21.814 1.00 97.00 217 THR A C 1
ATOM 1545 O O . THR A 1 217 ? -12.349 1.073 22.313 1.00 97.00 217 THR A O 1
ATOM 1548 N N . ILE A 1 218 ? -12.531 -0.272 20.515 1.00 97.81 218 ILE A N 1
ATOM 1549 C CA . ILE A 1 218 ? -12.152 0.714 19.504 1.00 97.81 218 ILE A CA 1
ATOM 1550 C C . ILE A 1 218 ? -13.344 0.915 18.569 1.00 97.81 218 ILE A C 1
ATOM 1552 O O . ILE A 1 218 ? -13.912 -0.050 18.053 1.00 97.81 218 ILE A O 1
ATOM 1556 N N . HIS A 1 219 ? -13.716 2.175 18.352 1.00 97.94 219 HIS A N 1
ATOM 1557 C CA . HIS A 1 219 ? -14.749 2.574 17.402 1.00 97.94 219 HIS A CA 1
ATOM 1558 C C . HIS A 1 219 ? -14.085 3.134 16.147 1.00 97.94 219 HIS A C 1
ATOM 1560 O O . HIS A 1 219 ? -13.304 4.082 16.230 1.00 97.94 219 HIS A O 1
ATOM 1566 N N . LEU A 1 220 ? -14.390 2.549 14.992 1.00 98.19 220 LEU A N 1
ATOM 1567 C CA . LEU A 1 220 ? -13.832 2.945 13.704 1.00 98.19 220 LEU A CA 1
ATOM 1568 C C . LEU A 1 220 ? -14.930 3.365 12.731 1.00 98.19 220 LEU A C 1
ATOM 1570 O O . LEU A 1 220 ? -16.063 2.881 12.786 1.00 98.19 220 LEU A O 1
ATOM 1574 N N . LEU A 1 221 ? -14.545 4.208 11.781 1.00 98.00 221 LEU A N 1
ATOM 1575 C CA . LEU A 1 221 ? -15.287 4.491 10.562 1.00 98.00 221 LEU A CA 1
ATOM 1576 C C . LEU A 1 221 ? -14.495 3.902 9.397 1.00 98.00 221 LEU A C 1
ATOM 1578 O O . LEU A 1 221 ? -13.370 4.320 9.129 1.00 98.00 221 LEU A O 1
ATOM 1582 N N . ALA A 1 222 ? -15.074 2.887 8.764 1.00 97.75 222 ALA A N 1
ATOM 1583 C CA . ALA A 1 222 ? -14.468 2.112 7.693 1.00 97.75 222 ALA A CA 1
ATOM 1584 C C . ALA A 1 222 ? -15.064 2.507 6.339 1.00 97.75 222 ALA A C 1
ATOM 1586 O O . ALA A 1 222 ? -16.280 2.671 6.222 1.00 97.75 222 ALA A O 1
ATOM 1587 N N . MET A 1 223 ? -14.227 2.621 5.313 1.00 96.88 223 MET A N 1
ATOM 1588 C CA . MET A 1 223 ? -14.609 3.023 3.965 1.00 96.88 223 MET A CA 1
ATOM 1589 C C . MET A 1 223 ? -13.909 2.137 2.935 1.00 96.88 223 MET A C 1
ATOM 1591 O O . MET A 1 223 ? -12.683 2.021 2.922 1.00 96.88 223 MET A O 1
ATOM 1595 N N . GLU A 1 224 ? -14.703 1.526 2.063 1.00 95.50 224 GLU A N 1
ATOM 1596 C CA . GLU A 1 224 ? -14.212 0.786 0.899 1.00 95.50 224 GLU A CA 1
ATOM 1597 C C . GLU A 1 224 ? -13.492 1.747 -0.056 1.00 95.50 224 GLU A C 1
ATOM 1599 O O . GLU A 1 224 ? -13.986 2.853 -0.293 1.00 95.50 224 GLU A O 1
ATOM 1604 N N . LEU A 1 225 ? -12.324 1.364 -0.572 1.00 94.12 225 LEU A N 1
ATOM 1605 C CA . LEU A 1 225 ? -11.540 2.209 -1.475 1.00 94.12 225 LEU A CA 1
ATOM 1606 C C . LEU A 1 225 ? -11.943 1.993 -2.939 1.00 94.12 225 LEU A C 1
ATOM 1608 O O . LEU A 1 225 ? -11.999 2.943 -3.718 1.00 94.12 225 LEU A O 1
ATOM 1612 N N . GLU A 1 226 ? -12.249 0.752 -3.308 1.00 93.75 226 GLU A N 1
ATOM 1613 C CA . GLU A 1 226 ? -12.702 0.371 -4.640 1.00 93.75 226 GLU A CA 1
ATOM 1614 C C . GLU A 1 226 ? -14.120 0.868 -4.916 1.00 93.75 226 GLU A C 1
ATOM 1616 O O . GLU A 1 226 ? -14.943 1.050 -4.021 1.00 93.75 226 GLU A O 1
ATOM 1621 N N . CYS A 1 227 ? -14.432 1.086 -6.190 1.00 94.38 227 CYS A N 1
ATOM 1622 C CA . CYS A 1 227 ? -15.721 1.627 -6.594 1.00 94.38 227 CYS A CA 1
ATOM 1623 C C . CYS A 1 227 ? -16.869 0.691 -6.199 1.00 94.38 227 CYS A C 1
ATOM 1625 O O . CYS A 1 227 ? -16.868 -0.486 -6.560 1.00 94.38 227 CYS A O 1
ATOM 1627 N N . ALA A 1 228 ? -17.865 1.232 -5.490 1.00 94.38 228 ALA A N 1
ATOM 1628 C CA . ALA A 1 228 ? -19.021 0.469 -5.027 1.00 94.38 228 ALA A CA 1
ATOM 1629 C C . ALA A 1 228 ? -20.373 1.076 -5.428 1.00 94.38 228 ALA A C 1
ATOM 1631 O O . ALA A 1 228 ? -21.401 0.772 -4.824 1.00 94.38 228 ALA A O 1
ATOM 1632 N N . SER A 1 229 ? -20.407 1.957 -6.433 1.00 92.81 229 SER A N 1
ATOM 1633 C CA . SER A 1 229 ? -21.633 2.608 -6.923 1.00 92.81 229 SER A CA 1
ATOM 1634 C C . SER A 1 229 ? -22.446 3.297 -5.812 1.00 92.81 229 SER A C 1
ATOM 1636 O O . SER A 1 229 ? -23.676 3.313 -5.846 1.00 92.81 229 SER A O 1
ATOM 1638 N N . GLY A 1 230 ? -21.774 3.831 -4.782 1.00 92.00 230 GLY A N 1
ATOM 1639 C CA . GLY A 1 230 ? -22.423 4.458 -3.624 1.00 92.00 230 GLY A CA 1
ATOM 1640 C C . GLY A 1 230 ? -23.035 3.488 -2.609 1.00 92.00 230 GLY A C 1
ATOM 1641 O O . GLY A 1 230 ? -23.724 3.929 -1.686 1.00 92.00 230 GLY A O 1
ATOM 1642 N N . GLN A 1 231 ? -22.820 2.180 -2.756 1.00 92.56 231 GLN A N 1
ATOM 1643 C CA . GLN A 1 231 ? -23.346 1.171 -1.842 1.00 92.56 231 GLN A CA 1
ATOM 1644 C C . GLN A 1 231 ? -22.478 1.066 -0.587 1.00 92.56 231 GLN A C 1
ATOM 1646 O O . GLN A 1 231 ? -21.255 1.010 -0.658 1.00 92.56 231 GLN A O 1
ATOM 1651 N N . ALA A 1 232 ? -23.119 0.982 0.579 1.00 92.81 232 ALA A N 1
ATOM 1652 C CA . ALA A 1 232 ? -22.419 0.633 1.811 1.00 92.81 232 ALA A CA 1
ATOM 1653 C C . ALA A 1 232 ? -21.903 -0.813 1.768 1.00 92.81 232 ALA A C 1
ATOM 1655 O O . ALA A 1 232 ? -22.456 -1.659 1.058 1.00 92.81 232 ALA A O 1
ATOM 1656 N N . MET A 1 233 ? -20.866 -1.103 2.559 1.00 96.19 233 MET A N 1
ATOM 1657 C CA . MET A 1 233 ? -20.321 -2.460 2.678 1.00 96.19 233 MET A CA 1
ATOM 1658 C C . MET A 1 233 ? -21.363 -3.427 3.254 1.00 96.19 233 MET A C 1
ATOM 1660 O O . MET A 1 233 ? -21.602 -4.494 2.695 1.00 96.19 233 MET A O 1
ATOM 1664 N N . GLY A 1 234 ? -22.057 -3.038 4.323 1.00 95.25 234 GLY A N 1
ATOM 1665 C CA . GLY A 1 234 ? -23.046 -3.878 4.993 1.00 95.25 234 GLY A CA 1
ATOM 1666 C C . GLY A 1 234 ? -22.434 -5.212 5.414 1.00 95.25 234 GLY A C 1
ATOM 1667 O O . GLY A 1 234 ? -21.389 -5.232 6.063 1.00 95.25 234 GLY A O 1
ATOM 1668 N N . ASP A 1 235 ? -23.074 -6.304 4.997 1.00 94.94 235 ASP A N 1
ATOM 1669 C CA . ASP A 1 235 ? -22.632 -7.678 5.267 1.00 94.94 235 ASP A CA 1
ATOM 1670 C C . ASP A 1 235 ? -21.408 -8.098 4.430 1.00 94.94 235 ASP A C 1
ATOM 1672 O O . ASP A 1 235 ? -20.826 -9.146 4.691 1.00 94.94 235 ASP A O 1
ATOM 1676 N N . ARG A 1 236 ? -20.997 -7.290 3.438 1.00 95.44 236 ARG A N 1
ATOM 1677 C CA . ARG A 1 236 ? -19.764 -7.522 2.668 1.00 95.44 236 ARG A CA 1
ATOM 1678 C C . ARG A 1 236 ? -18.511 -7.196 3.467 1.00 95.44 236 ARG A C 1
ATOM 1680 O O . ARG A 1 236 ? -17.443 -7.703 3.140 1.00 95.44 236 ARG A O 1
ATOM 1687 N N . LEU A 1 237 ? -18.615 -6.333 4.483 1.00 95.69 237 LEU A N 1
ATOM 1688 C CA . LEU A 1 237 ? -17.485 -6.046 5.358 1.00 95.69 237 LEU A CA 1
ATOM 1689 C C . LEU A 1 237 ? -17.128 -7.325 6.120 1.00 95.69 237 LEU A C 1
ATOM 1691 O O . LEU A 1 237 ? -17.925 -7.828 6.916 1.00 95.69 237 LEU A O 1
ATOM 1695 N N . ARG A 1 238 ? -15.922 -7.841 5.882 1.00 94.00 238 ARG A N 1
ATOM 1696 C CA . ARG A 1 238 ? -15.418 -9.027 6.570 1.00 94.00 238 ARG A CA 1
ATOM 1697 C C . ARG A 1 2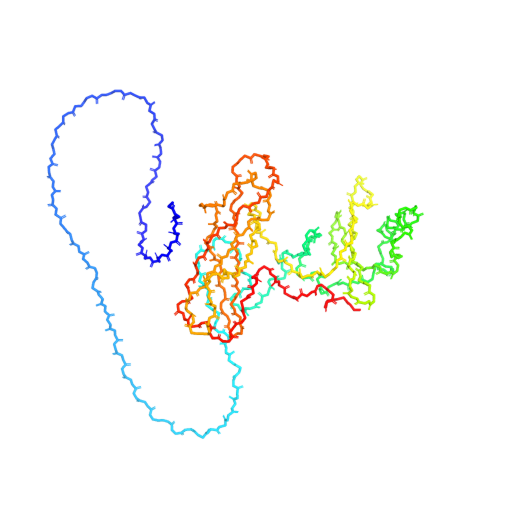38 ? -15.152 -8.700 8.036 1.00 94.00 238 ARG A C 1
ATOM 1699 O O . ARG A 1 238 ? -14.994 -7.543 8.425 1.00 94.00 238 ARG A O 1
ATOM 1706 N N . SER A 1 239 ? -15.098 -9.742 8.863 1.00 91.62 239 SER A N 1
ATOM 1707 C CA . SER A 1 239 ? -14.715 -9.563 10.264 1.00 91.62 239 SER A CA 1
ATOM 1708 C C . SER A 1 239 ? -13.314 -8.943 10.344 1.00 91.62 239 SER A C 1
ATOM 1710 O O . SER A 1 239 ? -12.430 -9.416 9.623 1.00 91.62 239 SER A O 1
ATOM 1712 N N . PRO A 1 240 ? -13.105 -7.914 11.189 1.00 92.38 240 PRO A N 1
ATOM 1713 C CA . PRO A 1 240 ? -11.796 -7.306 11.360 1.00 92.38 240 PRO A CA 1
ATOM 1714 C C . PRO A 1 240 ? -10.763 -8.343 11.770 1.00 92.38 240 PRO A C 1
ATOM 1716 O O . PRO A 1 240 ? -11.047 -9.214 12.597 1.00 92.38 240 PRO A O 1
ATOM 1719 N N . GLN A 1 241 ? -9.564 -8.204 11.227 1.00 90.38 241 GLN A N 1
ATOM 1720 C CA . GLN A 1 241 ? -8.400 -8.910 11.720 1.00 90.38 241 GLN A CA 1
ATOM 1721 C C . GLN A 1 241 ? -7.619 -7.946 12.611 1.00 90.38 241 GLN A C 1
ATOM 1723 O O . GLN A 1 241 ? -7.243 -6.856 12.176 1.00 90.38 241 GLN A O 1
ATOM 1728 N N . VAL A 1 242 ? -7.399 -8.332 13.866 1.00 91.31 242 VAL A N 1
ATOM 1729 C CA . VAL A 1 242 ? -6.714 -7.486 14.847 1.00 91.31 242 VAL A CA 1
ATOM 1730 C C . VAL A 1 242 ? -5.522 -8.231 15.410 1.00 91.31 242 VAL A C 1
ATOM 1732 O O . VAL A 1 242 ? -5.673 -9.346 15.908 1.00 91.31 242 VAL A O 1
ATOM 1735 N N . VAL A 1 243 ? -4.352 -7.604 15.344 1.00 89.19 243 VAL A N 1
ATOM 1736 C CA . VAL A 1 243 ? -3.098 -8.115 15.897 1.00 89.19 243 VAL A CA 1
ATOM 1737 C C . VAL A 1 243 ? -2.626 -7.142 16.971 1.00 89.19 243 VAL A C 1
ATOM 1739 O O . VAL A 1 243 ? -2.313 -5.989 16.682 1.00 89.19 243 VAL A O 1
ATOM 1742 N N . ILE A 1 244 ? -2.597 -7.597 18.221 1.00 90.31 244 ILE A N 1
ATOM 1743 C CA . ILE A 1 244 ? -2.160 -6.788 19.366 1.00 90.31 244 ILE A CA 1
ATOM 1744 C C . ILE A 1 244 ? -0.728 -7.178 19.725 1.00 90.31 244 ILE A C 1
ATOM 1746 O O . ILE A 1 244 ? -0.468 -8.353 19.984 1.00 90.31 244 ILE A O 1
ATOM 1750 N N . THR A 1 245 ? 0.179 -6.203 19.774 1.00 88.94 245 THR A N 1
ATOM 1751 C CA . THR A 1 245 ? 1.568 -6.360 20.227 1.00 88.94 245 THR A CA 1
ATOM 1752 C C . THR A 1 245 ? 1.794 -5.607 21.546 1.00 88.94 245 THR A C 1
ATOM 1754 O O . THR A 1 245 ? 0.851 -5.183 22.222 1.00 88.94 245 THR A O 1
ATOM 1757 N N . THR A 1 246 ? 3.048 -5.478 21.980 1.00 89.19 246 THR A N 1
ATOM 1758 C CA . THR A 1 246 ? 3.404 -4.645 23.138 1.00 89.19 246 THR A CA 1
ATOM 1759 C C . THR A 1 246 ? 3.174 -3.163 22.884 1.00 89.19 246 THR A C 1
ATOM 1761 O O . THR A 1 246 ? 2.753 -2.470 23.807 1.00 89.19 246 THR A O 1
ATOM 1764 N N . ASP A 1 247 ? 3.392 -2.718 21.649 1.00 91.62 247 ASP A N 1
ATOM 1765 C CA . ASP A 1 247 ? 3.500 -1.301 21.297 1.00 91.62 247 ASP A CA 1
ATOM 1766 C C . ASP A 1 247 ? 2.386 -0.847 20.346 1.00 91.62 247 ASP A C 1
ATOM 1768 O O . ASP A 1 247 ? 2.135 0.346 20.220 1.00 91.62 247 ASP A O 1
ATOM 1772 N N . GLU A 1 248 ? 1.676 -1.780 19.708 1.00 93.56 248 GLU A N 1
ATOM 1773 C CA . GLU A 1 248 ? 0.703 -1.467 18.663 1.00 93.56 248 GLU A CA 1
ATOM 1774 C C . GLU A 1 248 ? -0.546 -2.361 18.725 1.00 93.56 248 GLU A C 1
ATOM 1776 O O . GLU A 1 248 ? -0.521 -3.509 19.178 1.00 93.56 248 GLU A O 1
ATOM 1781 N N . VAL A 1 249 ? -1.652 -1.836 18.203 1.00 94.19 249 VAL A N 1
ATOM 1782 C CA . VAL A 1 249 ? -2.856 -2.563 17.802 1.00 94.19 249 VAL A CA 1
ATOM 1783 C C . VAL A 1 249 ? -3.010 -2.378 16.296 1.00 94.19 249 VAL A C 1
ATOM 1785 O O . VAL A 1 249 ? -3.419 -1.317 15.825 1.00 94.19 249 VAL A O 1
ATOM 1788 N N . ARG A 1 250 ? -2.678 -3.421 15.535 1.00 93.44 250 ARG A N 1
ATOM 1789 C CA . ARG A 1 250 ? -2.779 -3.431 14.074 1.00 93.44 250 ARG A CA 1
ATOM 1790 C C . ARG A 1 250 ? -4.154 -3.923 13.665 1.00 93.44 250 ARG A C 1
ATOM 1792 O O . ARG A 1 250 ? -4.575 -4.995 14.103 1.00 93.44 250 ARG A O 1
ATOM 1799 N N . ILE A 1 251 ? -4.852 -3.148 12.843 1.00 94.25 251 ILE A N 1
ATOM 1800 C CA . ILE A 1 251 ? -6.216 -3.461 12.411 1.00 94.25 251 ILE A CA 1
ATOM 1801 C C . ILE A 1 251 ? -6.253 -3.524 10.890 1.00 94.25 251 ILE A C 1
ATOM 1803 O O . ILE A 1 251 ? -5.962 -2.538 10.215 1.00 94.25 251 ILE A O 1
ATOM 1807 N N . THR A 1 252 ? -6.675 -4.668 10.364 1.00 93.50 252 THR A N 1
ATOM 1808 C CA . THR A 1 252 ? -6.891 -4.877 8.933 1.00 93.50 252 THR A CA 1
ATOM 1809 C C . THR A 1 252 ? -8.370 -5.111 8.670 1.00 93.50 252 THR A C 1
ATOM 1811 O O . THR A 1 252 ? -9.003 -5.981 9.278 1.00 93.50 252 THR A O 1
ATOM 1814 N N . LEU A 1 253 ? -8.922 -4.338 7.735 1.00 94.50 253 LEU A N 1
ATOM 1815 C CA . LEU A 1 253 ? -10.284 -4.488 7.240 1.00 94.50 253 LEU A CA 1
ATOM 1816 C C . LEU A 1 253 ? -10.257 -4.832 5.749 1.00 94.50 253 LEU A C 1
ATOM 1818 O O . LEU A 1 253 ? -9.417 -4.345 4.995 1.00 94.50 253 LEU A O 1
ATOM 1822 N N . ALA A 1 254 ? -11.216 -5.646 5.326 1.00 95.31 254 ALA A N 1
ATOM 1823 C CA . ALA A 1 254 ? -11.434 -6.000 3.931 1.00 95.31 254 ALA A CA 1
ATOM 1824 C C . ALA A 1 254 ? -12.933 -6.181 3.679 1.00 95.31 254 ALA A C 1
ATOM 1826 O O . ALA A 1 254 ? -13.688 -6.503 4.603 1.00 95.31 254 ALA A O 1
ATOM 1827 N N . ALA A 1 255 ? -13.365 -6.000 2.437 1.00 95.50 255 ALA A N 1
ATOM 1828 C CA . ALA A 1 255 ? -14.746 -6.232 2.033 1.00 95.50 255 ALA A CA 1
ATOM 1829 C C . ALA A 1 255 ? -14.822 -7.173 0.829 1.00 95.50 255 ALA A C 1
ATOM 1831 O O . ALA A 1 255 ? -13.948 -7.165 -0.033 1.00 95.50 255 ALA A O 1
ATOM 1832 N N . ASP A 1 256 ? -15.885 -7.969 0.755 1.00 95.62 256 ASP A N 1
ATOM 1833 C CA . ASP A 1 256 ? -16.252 -8.641 -0.489 1.00 95.62 256 ASP A CA 1
ATOM 1834 C C . ASP A 1 256 ? -16.728 -7.582 -1.512 1.00 95.62 256 ASP A C 1
ATOM 1836 O O . ASP A 1 256 ? -17.444 -6.647 -1.127 1.00 95.62 256 ASP A O 1
ATOM 1840 N N . PRO A 1 257 ? -16.393 -7.702 -2.808 1.00 94.62 257 PRO A N 1
ATOM 1841 C CA . PRO A 1 257 ? -16.879 -6.789 -3.830 1.00 94.62 257 PRO A CA 1
ATOM 1842 C C . PRO A 1 257 ? -18.412 -6.731 -3.873 1.00 94.62 257 PRO A C 1
ATOM 1844 O O . PRO A 1 257 ? -19.088 -7.737 -3.624 1.00 94.62 257 PRO A O 1
ATOM 1847 N N . PRO A 1 258 ? -19.003 -5.568 -4.190 1.00 93.25 258 PRO A N 1
ATOM 1848 C CA . PRO A 1 258 ? -20.439 -5.478 -4.417 1.00 93.25 258 PRO A CA 1
ATOM 1849 C C . PRO A 1 258 ? -20.860 -6.344 -5.617 1.00 93.25 258 PRO A C 1
ATOM 1851 O O . PRO A 1 258 ? -20.069 -6.572 -6.533 1.00 93.25 258 PRO A O 1
ATOM 1854 N N . PRO A 1 259 ? -22.115 -6.825 -5.648 1.00 90.44 259 PRO A N 1
ATOM 1855 C CA . PRO A 1 259 ? -22.604 -7.610 -6.772 1.00 90.44 259 PRO A CA 1
ATOM 1856 C C . PRO A 1 259 ? -22.642 -6.780 -8.065 1.00 90.44 259 PRO A C 1
ATOM 1858 O O . PRO A 1 259 ? -22.978 -5.593 -8.047 1.00 90.44 259 PRO A O 1
ATOM 1861 N N . GLY A 1 260 ? -22.386 -7.447 -9.193 1.00 87.75 260 GLY A N 1
ATOM 1862 C CA . GLY A 1 260 ? -22.396 -6.860 -10.535 1.00 87.75 260 GLY A CA 1
ATOM 1863 C C . GLY A 1 260 ? -20.994 -6.600 -11.089 1.00 87.75 260 GLY A C 1
ATOM 1864 O O . GLY A 1 260 ? -20.063 -6.320 -10.341 1.00 87.75 260 GLY A O 1
ATOM 1865 N N . ASP A 1 261 ? -20.866 -6.681 -12.414 1.00 83.69 261 ASP A N 1
ATOM 1866 C CA . ASP A 1 261 ? -19.565 -6.662 -13.102 1.00 83.69 261 ASP A CA 1
ATOM 1867 C C . ASP A 1 261 ? -18.987 -5.251 -13.293 1.00 83.69 261 ASP A C 1
ATOM 1869 O O . ASP A 1 261 ? -17.799 -5.091 -13.564 1.00 83.69 261 ASP A O 1
ATOM 1873 N N . ILE A 1 262 ? -19.826 -4.217 -13.186 1.00 89.06 262 ILE A N 1
ATOM 1874 C CA . ILE A 1 262 ? -19.442 -2.819 -13.398 1.00 89.06 262 ILE A CA 1
ATOM 1875 C C . ILE A 1 262 ? -19.878 -2.016 -12.182 1.00 89.06 262 ILE A C 1
ATOM 1877 O O . ILE A 1 262 ? -21.058 -2.013 -11.829 1.00 89.06 262 ILE A O 1
ATOM 1881 N N . GLN A 1 263 ? -18.924 -1.317 -11.572 1.00 91.81 263 GLN A N 1
ATOM 1882 C CA . GLN A 1 263 ? -19.166 -0.413 -10.457 1.00 91.81 263 GLN A CA 1
ATOM 1883 C C . GLN A 1 263 ? -18.743 1.005 -10.827 1.00 91.81 263 GLN A C 1
ATOM 1885 O O . GLN A 1 263 ? -17.685 1.218 -11.418 1.00 91.81 263 GLN A O 1
ATOM 1890 N N . GLU A 1 264 ? -19.566 1.981 -10.463 1.00 92.12 264 GLU A N 1
ATOM 1891 C CA . GLU A 1 264 ? -19.256 3.399 -10.620 1.00 92.12 264 GLU A CA 1
ATOM 1892 C C . GLU A 1 264 ? -18.612 3.955 -9.344 1.00 92.12 264 GLU A C 1
ATOM 1894 O O . GLU A 1 264 ? -18.768 3.401 -8.253 1.00 92.12 264 GLU A O 1
ATOM 1899 N N . CYS A 1 265 ? -17.914 5.087 -9.461 1.00 94.00 265 CYS A N 1
ATOM 1900 C CA . CYS A 1 265 ? -17.145 5.686 -8.365 1.00 94.00 265 CYS A CA 1
ATOM 1901 C C . CYS A 1 265 ? -17.723 7.047 -7.907 1.00 94.00 265 CYS A C 1
ATOM 1903 O O . CYS A 1 265 ? -16.999 8.043 -7.921 1.00 94.00 265 CYS A O 1
ATOM 1905 N N . PRO A 1 266 ? -19.018 7.161 -7.536 1.00 89.00 266 PRO A N 1
ATOM 1906 C CA . PRO A 1 266 ? -19.573 8.447 -7.110 1.00 89.00 266 PRO A CA 1
ATOM 1907 C C . PRO A 1 266 ? -19.041 8.892 -5.736 1.00 89.00 266 PRO A C 1
ATOM 1909 O O . PRO A 1 266 ? -18.943 10.090 -5.490 1.00 89.00 266 PRO A O 1
ATOM 1912 N N . SER A 1 267 ? -18.749 7.929 -4.852 1.00 90.00 267 SER A N 1
ATOM 1913 C CA . SER A 1 267 ? -18.156 7.992 -3.500 1.00 90.00 267 SER A CA 1
ATOM 1914 C C . SER A 1 267 ? -18.634 6.740 -2.743 1.00 90.00 267 SER A C 1
ATOM 1916 O O . SER A 1 267 ? -19.668 6.182 -3.115 1.00 90.00 267 SER A O 1
ATOM 1918 N N . ASN A 1 268 ? -17.941 6.310 -1.685 1.00 93.94 268 ASN A N 1
ATOM 1919 C CA . ASN A 1 268 ? -18.361 5.184 -0.846 1.00 93.94 268 ASN A CA 1
ATOM 1920 C C . ASN A 1 268 ? -18.734 5.675 0.564 1.00 93.94 268 ASN A C 1
ATOM 1922 O O . ASN A 1 268 ? -17.986 6.456 1.153 1.00 93.94 268 ASN A O 1
ATOM 1926 N N . PRO A 1 269 ? -19.883 5.260 1.129 1.00 95.38 269 PRO A N 1
ATOM 1927 C CA . PRO A 1 269 ? -20.284 5.687 2.466 1.00 95.38 269 PRO A CA 1
ATOM 1928 C C . PRO A 1 269 ? -19.472 4.975 3.561 1.00 95.38 269 PRO A C 1
ATOM 1930 O O . PRO A 1 269 ? -19.243 3.768 3.489 1.00 95.38 269 PRO A O 1
ATOM 1933 N N . GLU A 1 270 ? -19.106 5.712 4.615 1.00 97.00 270 GLU A N 1
ATOM 1934 C CA . GLU A 1 270 ? -18.465 5.139 5.805 1.00 97.00 270 GLU A CA 1
ATOM 1935 C C . GLU A 1 270 ? -19.426 4.220 6.586 1.00 97.00 270 GLU A C 1
ATOM 1937 O O . GLU A 1 270 ? -20.623 4.497 6.732 1.00 97.00 270 GLU A O 1
ATOM 1942 N N . GLN A 1 271 ? -18.882 3.144 7.155 1.00 97.06 271 GLN A N 1
ATOM 1943 C CA . GLN A 1 271 ? -19.571 2.195 8.024 1.00 97.06 271 GLN A CA 1
ATOM 1944 C C . GLN A 1 271 ? -18.911 2.157 9.403 1.00 97.06 271 GLN A C 1
ATOM 1946 O O . GLN A 1 271 ? -17.702 1.978 9.515 1.00 97.06 271 GLN A O 1
ATOM 1951 N N . SER A 1 272 ? -19.714 2.282 10.464 1.00 97.56 272 SER A N 1
ATOM 1952 C CA . SER A 1 272 ? -19.220 2.142 11.837 1.00 97.56 272 SER A CA 1
ATOM 1953 C C . SER A 1 272 ? -18.846 0.692 12.141 1.00 97.56 272 SER A C 1
ATOM 1955 O O . SER A 1 272 ? -19.659 -0.216 11.949 1.00 97.56 272 SER A O 1
ATOM 1957 N N . VAL A 1 273 ? -17.649 0.496 12.682 1.00 96.81 273 VAL A N 1
ATOM 1958 C CA . VAL A 1 273 ? -17.113 -0.793 13.129 1.00 96.81 273 VAL A CA 1
ATOM 1959 C C . VAL A 1 273 ? -16.737 -0.670 14.600 1.00 96.81 273 VAL A C 1
ATOM 1961 O O . VAL A 1 273 ? -16.213 0.354 15.031 1.00 96.81 273 VAL A O 1
ATOM 1964 N N . VAL A 1 274 ? -17.033 -1.705 15.382 1.00 96.94 274 VAL A N 1
ATOM 1965 C CA . VAL A 1 274 ? -16.681 -1.770 16.803 1.00 96.94 274 VAL A CA 1
ATOM 1966 C C . VAL A 1 274 ? -15.824 -3.006 17.016 1.00 96.94 274 VAL A C 1
ATOM 1968 O O . VAL A 1 274 ? -16.238 -4.108 16.661 1.00 96.94 274 VAL A O 1
ATOM 1971 N N . ILE A 1 275 ? -14.638 -2.811 17.580 1.00 96.12 275 ILE A N 1
ATOM 1972 C CA . ILE A 1 275 ? -13.676 -3.871 17.878 1.00 96.12 275 ILE A CA 1
ATOM 1973 C C . ILE A 1 275 ? -13.561 -3.994 19.390 1.00 96.12 275 ILE A C 1
ATOM 1975 O O . ILE A 1 275 ? -13.245 -3.018 20.066 1.00 96.12 275 ILE A O 1
ATOM 1979 N N . GLU A 1 276 ? -13.789 -5.193 19.920 1.00 95.69 276 GLU A N 1
ATOM 1980 C CA . GLU A 1 276 ? -13.543 -5.510 21.326 1.00 95.69 276 GLU A CA 1
ATOM 1981 C C . GLU A 1 276 ? -12.145 -6.121 21.479 1.00 95.69 276 GLU A C 1
ATOM 1983 O O . GLU A 1 276 ? -11.846 -7.158 20.893 1.00 95.69 276 GLU A O 1
ATOM 1988 N N . LEU A 1 277 ? -11.284 -5.479 22.272 1.00 94.12 277 LEU A N 1
ATOM 1989 C CA . LEU A 1 277 ? -9.897 -5.906 22.482 1.00 94.12 277 LEU A CA 1
ATOM 1990 C C . LEU A 1 277 ? -9.770 -7.025 23.524 1.00 94.12 277 LEU A C 1
ATOM 1992 O O . LEU A 1 277 ? -8.760 -7.717 23.575 1.00 94.12 277 LEU A O 1
ATOM 1996 N N . GLY A 1 278 ? -10.746 -7.156 24.429 1.00 93.31 278 GLY A N 1
ATOM 1997 C CA . GLY A 1 278 ? -10.665 -8.064 25.582 1.00 93.31 278 GLY A CA 1
ATOM 1998 C C . GLY A 1 278 ? -9.630 -7.662 26.648 1.00 93.31 278 GLY A C 1
ATOM 1999 O O . GLY A 1 278 ? -9.542 -8.304 27.693 1.00 93.31 278 GLY A O 1
ATOM 2000 N N . MET A 1 279 ? -8.874 -6.586 26.417 1.00 93.38 279 MET A N 1
ATOM 2001 C CA . MET A 1 279 ? -7.870 -6.018 27.316 1.00 93.38 279 MET A CA 1
ATOM 2002 C C . MET A 1 279 ? -7.752 -4.499 27.108 1.00 93.38 279 MET A C 1
ATOM 2004 O O . MET A 1 279 ? -8.173 -4.006 26.060 1.00 93.38 279 MET A O 1
ATOM 2008 N N . PRO A 1 280 ? -7.208 -3.740 28.080 1.00 97.06 280 PRO A N 1
ATOM 2009 C CA . PRO A 1 280 ? -6.985 -2.307 27.907 1.00 97.06 280 PRO A CA 1
ATOM 2010 C C . PRO A 1 280 ? -6.010 -2.004 26.762 1.00 97.06 280 PRO A C 1
ATOM 2012 O O . PRO A 1 280 ? -4.986 -2.685 26.625 1.00 97.06 280 PRO A O 1
ATOM 2015 N N . LEU A 1 281 ? -6.306 -0.951 25.996 1.00 97.12 281 LEU A N 1
ATOM 2016 C CA . LEU A 1 281 ? -5.482 -0.435 24.903 1.00 97.12 281 LEU A CA 1
ATOM 2017 C C . LEU A 1 281 ? -4.064 -0.081 25.372 1.00 97.12 281 LEU A C 1
ATOM 2019 O O . LEU A 1 281 ? -3.097 -0.403 24.686 1.00 97.12 281 LEU A O 1
ATOM 2023 N N . GLY A 1 282 ? -3.928 0.486 26.571 1.00 96.69 282 GLY A N 1
ATOM 2024 C CA . GLY A 1 282 ? -2.656 0.963 27.110 1.00 96.69 282 GLY A CA 1
ATOM 2025 C C . GLY A 1 282 ? -2.080 2.110 26.280 1.00 96.69 282 GLY A C 1
ATOM 2026 O O . GLY A 1 282 ? -2.826 2.896 25.706 1.00 96.69 282 GLY A O 1
ATOM 2027 N N . ASP A 1 283 ? -0.753 2.166 26.198 1.00 96.56 283 ASP A N 1
ATOM 2028 C CA . ASP A 1 283 ? -0.019 3.167 25.410 1.00 96.56 283 ASP A CA 1
ATOM 2029 C C . ASP A 1 283 ? 0.203 2.727 23.949 1.00 96.56 283 ASP A C 1
ATOM 2031 O O . ASP A 1 283 ? 1.054 3.281 23.256 1.00 96.56 283 ASP A O 1
ATOM 2035 N N . ARG A 1 284 ? -0.521 1.697 23.487 1.00 95.88 284 ARG A N 1
ATOM 2036 C CA . ARG A 1 284 ? -0.327 1.123 22.153 1.00 95.88 284 ARG A CA 1
ATOM 2037 C C . ARG A 1 284 ? -0.835 2.060 21.067 1.00 95.88 284 ARG A C 1
ATOM 2039 O O . ARG A 1 284 ? -1.950 2.575 21.160 1.00 95.88 284 ARG A O 1
ATOM 2046 N N . GLU A 1 285 ? -0.064 2.196 20.000 1.00 95.69 285 GLU A N 1
ATOM 2047 C CA . GLU A 1 285 ? -0.485 2.915 18.802 1.00 95.69 285 GLU A CA 1
ATOM 2048 C C . GLU A 1 285 ? -1.486 2.082 17.992 1.00 95.69 285 GLU A C 1
ATOM 2050 O O . GLU A 1 285 ? -1.348 0.868 17.868 1.00 95.69 285 GLU A O 1
ATOM 2055 N N . ILE A 1 286 ? -2.510 2.718 17.427 1.00 95.94 286 ILE A N 1
ATOM 2056 C CA . ILE A 1 286 ? -3.467 2.049 16.541 1.00 95.94 286 ILE A CA 1
ATOM 2057 C C . ILE A 1 286 ? -3.059 2.339 15.100 1.00 95.94 286 ILE A C 1
ATOM 2059 O O . ILE A 1 286 ? -3.094 3.492 14.674 1.00 95.94 286 ILE A O 1
ATOM 2063 N N . VAL A 1 287 ? -2.700 1.295 14.354 1.00 94.50 287 VAL A N 1
ATOM 2064 C CA . VAL A 1 287 ? -2.133 1.421 13.003 1.00 94.50 287 VAL A CA 1
ATOM 2065 C C . VAL A 1 287 ? -2.848 0.513 12.002 1.00 94.50 287 VAL A C 1
ATOM 2067 O O . VAL A 1 287 ? -3.399 -0.528 12.374 1.00 94.50 287 VAL A O 1
ATOM 2070 N N . ASP A 1 288 ? -2.837 0.903 10.724 1.00 93.56 288 ASP A N 1
ATOM 2071 C CA . ASP A 1 288 ? -3.332 0.069 9.621 1.00 93.56 288 ASP A CA 1
ATOM 2072 C C . ASP A 1 288 ? -2.457 -1.182 9.486 1.00 93.56 288 ASP A C 1
ATOM 2074 O O . ASP A 1 288 ? -1.247 -1.094 9.279 1.00 93.56 288 ASP A O 1
ATOM 2078 N N . GLY A 1 289 ? -3.071 -2.358 9.628 1.00 91.88 289 GLY A N 1
ATOM 2079 C CA . GLY A 1 289 ? -2.370 -3.634 9.513 1.00 91.88 289 GLY A CA 1
ATOM 2080 C C . GLY A 1 289 ? -1.931 -3.967 8.086 1.00 91.88 289 GLY A C 1
ATOM 2081 O O . GLY A 1 289 ? -1.056 -4.815 7.919 1.00 91.88 289 GLY A O 1
ATOM 2082 N N . LEU A 1 290 ? -2.477 -3.289 7.067 1.00 91.62 290 LEU A N 1
ATOM 2083 C CA . LEU A 1 290 ? -1.978 -3.397 5.695 1.00 91.62 290 LEU A CA 1
ATOM 2084 C C . LEU A 1 290 ? -0.698 -2.602 5.476 1.00 91.62 290 LEU A C 1
ATOM 2086 O O . LEU A 1 290 ? 0.062 -2.980 4.594 1.00 91.62 290 LEU A O 1
ATOM 2090 N N . VAL A 1 291 ? -0.426 -1.553 6.257 1.00 92.25 291 VAL A N 1
ATOM 2091 C CA . VAL A 1 291 ? 0.837 -0.816 6.148 1.00 92.25 291 VAL A CA 1
ATOM 2092 C C . VAL A 1 291 ? 1.938 -1.622 6.833 1.00 92.25 291 VAL A C 1
ATOM 2094 O O . VAL A 1 291 ? 1.947 -1.829 8.053 1.00 92.25 291 VAL A O 1
ATOM 2097 N N . VAL A 1 292 ? 2.875 -2.101 6.024 1.00 89.12 292 VAL A N 1
ATOM 2098 C CA . VAL A 1 292 ? 3.958 -2.999 6.412 1.00 89.12 292 VAL A CA 1
ATOM 2099 C C . VAL A 1 292 ? 5.307 -2.373 6.117 1.00 89.12 292 VAL A C 1
ATOM 2101 O O . VAL A 1 292 ? 5.434 -1.570 5.210 1.00 89.12 292 VAL A O 1
ATOM 2104 N N . LEU A 1 293 ? 6.338 -2.786 6.856 1.00 86.50 293 LEU A N 1
ATOM 2105 C CA . LEU A 1 293 ? 7.750 -2.525 6.538 1.00 86.50 293 LEU A CA 1
ATOM 2106 C C . LEU A 1 293 ? 8.211 -1.053 6.476 1.00 86.50 293 LEU A C 1
ATOM 2108 O O . LEU A 1 293 ? 9.412 -0.843 6.371 1.00 86.50 293 LEU A O 1
ATOM 2112 N N . GLY A 1 294 ? 7.328 -0.062 6.622 1.00 90.19 294 GLY A N 1
ATOM 2113 C CA . GLY A 1 294 ? 7.689 1.360 6.580 1.00 90.19 294 GLY A CA 1
ATOM 2114 C C . GLY A 1 294 ? 7.544 1.959 5.181 1.00 90.19 294 GLY A C 1
ATOM 2115 O O . GLY A 1 294 ? 6.633 1.579 4.440 1.00 90.19 294 GLY A O 1
ATOM 2116 N N . ASP A 1 295 ? 8.402 2.924 4.840 1.00 92.81 295 ASP A N 1
ATOM 2117 C CA . ASP A 1 295 ? 8.407 3.543 3.512 1.00 92.81 295 ASP A CA 1
ATOM 2118 C C . ASP A 1 295 ? 9.373 2.802 2.576 1.00 92.81 295 ASP A C 1
ATOM 2120 O O . ASP A 1 295 ? 10.435 2.343 2.996 1.00 92.81 295 ASP A O 1
ATOM 2124 N N . LEU A 1 296 ? 9.039 2.690 1.288 1.00 93.75 296 LEU A N 1
ATOM 2125 C CA . LEU A 1 296 ? 9.942 2.101 0.294 1.00 93.75 296 LEU A CA 1
ATOM 2126 C C . LEU A 1 296 ? 11.300 2.820 0.245 1.00 93.75 296 LEU A C 1
ATOM 2128 O O . LEU A 1 296 ? 12.322 2.175 0.004 1.00 93.75 296 LEU A O 1
ATOM 2132 N N . ALA A 1 297 ? 11.330 4.128 0.513 1.00 91.94 297 ALA A N 1
ATOM 2133 C CA . ALA A 1 297 ? 12.565 4.902 0.586 1.00 91.94 297 ALA A CA 1
ATOM 2134 C C . ALA A 1 297 ? 13.541 4.408 1.664 1.00 91.94 297 ALA A C 1
ATOM 2136 O O . ALA A 1 297 ? 14.738 4.652 1.546 1.00 91.94 297 ALA A O 1
ATOM 2137 N N . ASP A 1 298 ? 13.072 3.672 2.674 1.00 91.06 298 ASP A N 1
ATOM 2138 C CA . ASP A 1 298 ? 13.935 3.088 3.704 1.00 91.06 298 ASP A CA 1
ATOM 2139 C C . ASP A 1 298 ? 14.746 1.879 3.186 1.00 91.06 298 ASP A C 1
ATOM 2141 O O . ASP A 1 298 ? 15.706 1.452 3.833 1.00 91.06 298 ASP A O 1
ATOM 2145 N N . PHE A 1 299 ? 14.389 1.331 2.017 1.00 90.12 299 PHE A N 1
ATOM 2146 C CA . PHE A 1 299 ? 15.027 0.156 1.404 1.00 90.12 299 PHE A CA 1
ATOM 2147 C C . PHE A 1 299 ? 15.971 0.494 0.249 1.00 90.12 299 PHE A C 1
ATOM 2149 O O . PHE A 1 299 ? 16.678 -0.386 -0.242 1.00 90.12 299 PHE A O 1
ATOM 2156 N N . ILE A 1 300 ? 15.984 1.748 -0.195 1.00 84.00 300 ILE A N 1
ATOM 2157 C CA . ILE A 1 300 ? 16.702 2.191 -1.389 1.00 84.00 300 ILE A CA 1
ATOM 2158 C C . ILE A 1 300 ? 17.708 3.261 -0.961 1.00 84.00 300 ILE A C 1
ATOM 2160 O O . ILE A 1 300 ? 17.317 4.312 -0.457 1.00 84.00 300 ILE A O 1
ATOM 2164 N N . GLY A 1 301 ? 19.004 2.977 -1.134 1.00 66.50 301 GLY A N 1
ATOM 2165 C CA . GLY A 1 301 ? 20.114 3.832 -0.696 1.00 66.50 301 GLY A CA 1
ATOM 2166 C C . GLY A 1 301 ? 21.267 3.870 -1.683 1.00 66.50 301 GLY A C 1
ATOM 2167 O O . GLY A 1 301 ? 21.861 2.796 -1.921 1.00 66.50 301 GLY A O 1
#

pLDDT: mean 79.95, std 22.76, range [26.84, 98.19]

Sequence (301 aa):
MKRRVVIVAVGLTLVAGACGEPADGAGSATVSTTSTSPVAAPTSSVATTTSLVDATLSSVATTLPAVATTVVIGGSDFVVIPNESGGVPPDLEVGCPGGPTFPVSALSSIEPLVGSGREPIEAAIAGFLGSEEGAAWPQADEWQVLYETGEEVILVFIDPSHQTIGFQTVALIDGEWRLSGAQFGGACPLEGRLPAGLNRVTWRVDPEFELDPASTTIHLLAMELECASGQAMGDRLRSPQVVITTDEVRITLAADPPPGDIQECPSNPEQSVVIELGMPLGDREIVDGLVVLGDLADFIG

Radius of gyration: 27.5 Å; chains: 1; bounding box: 77×56×77 Å

Foldseek 3Di:
DDDDDDDDDDDDDDDDDDDDDDDDDDDDDDDDDDDDDDDDDDDDDDDDDDDDDDDDDDDPPPPDPPQWQKDKDAPFPWDQFPPRNNHNDQQFWKWFDVGDIDGNVLLVVKAQPPPPPPVLQLVQLQVQCPDPNNVPDDDSRQWIFSDDDPFKTWIWGADPVNFKIKIWMWGQDPNGTHTPDIDMDGWGQMFTDIPPQKFFKDKDFDPVDDADQQDQKTKMWIWTPDAQQQDEQVVQKGIWIWIDTPAAIEIGIIGGHDDDDDGDPPDYGIDIDMDGNVGGNHNHYYYHSRRPDGTSSVSPD